Protein AF-A0A1G9JZQ2-F1 (afdb_monomer_lite)

Sequence (199 aa):
MAGFLALFLAGCGRESSKQSWTEDNSTDQLYSETQADTEIFLFQINGRVYTVDGVYPVDRFIDEEMEDGGFYRITADVTILNGGVAGYYNFPQIDQVKECVPVSWSDLNLPAVTEKQYGLVLTGDYGDGDVFLRESGMKAVWKDGDWIWQYSKETDRDDGTRICLREGVTEETAEKGISEGILSCEDYFVIPSPDKQVK

Radius of gyration: 22.25 Å; chains: 1; bounding box: 63×57×57 Å

Foldseek 3Di:
DDDDDDDPPPPPDQPFPWDWPDPDPDPWTKTKTKDAFDKWKWAAAPNWIATQVARHTADDPPDPPDDHLWIKIWTATWMWIDTGPPPPDTDTNGDGTDDIDTDDPVVDPADAFALPDAGKHAPPPQAPAGIWHHDDQWTFGRHDRHGQATFRDWDADPQRKIKGFHPPADPVNVVVVVVVVHQDDRGMHIHDHPVVPDD

Structure (mmCIF, N/CA/C/O backbone):
data_AF-A0A1G9JZQ2-F1
#
_entry.id   AF-A0A1G9JZQ2-F1
#
loop_
_atom_site.group_PDB
_atom_site.id
_atom_site.type_symbol
_atom_site.label_atom_id
_atom_site.label_alt_id
_atom_site.label_comp_id
_atom_site.label_asym_id
_atom_site.label_entity_id
_atom_site.label_seq_id
_atom_site.pdbx_PDB_ins_code
_atom_site.Cartn_x
_atom_site.Cartn_y
_atom_site.Cartn_z
_atom_site.occupancy
_atom_site.B_iso_or_equiv
_atom_site.auth_seq_id
_atom_site.auth_comp_id
_atom_site.auth_asym_id
_atom_site.auth_atom_id
_atom_site.pdbx_PDB_model_num
ATOM 1 N N . MET A 1 1 ? 43.779 -33.673 -33.087 1.00 37.53 1 MET A N 1
ATOM 2 C CA . MET A 1 1 ? 43.709 -32.204 -32.952 1.00 37.53 1 MET A CA 1
ATOM 3 C C . MET A 1 1 ? 42.368 -31.874 -32.332 1.00 37.53 1 MET A C 1
ATOM 5 O O . MET A 1 1 ? 41.355 -32.029 -32.997 1.00 37.53 1 MET A O 1
ATOM 9 N N . ALA A 1 2 ? 42.360 -31.556 -31.040 1.00 34.09 2 ALA A N 1
ATOM 10 C CA . ALA A 1 2 ? 41.162 -31.138 -30.326 1.00 34.09 2 ALA A CA 1
ATOM 11 C C . ALA A 1 2 ? 40.986 -29.628 -30.537 1.00 34.09 2 ALA A C 1
ATOM 13 O O . ALA A 1 2 ? 41.865 -28.855 -30.163 1.00 34.09 2 ALA A O 1
ATOM 14 N N . GLY A 1 3 ? 39.900 -29.229 -31.199 1.00 31.03 3 GLY A N 1
ATOM 15 C CA . GLY A 1 3 ? 39.523 -27.829 -31.369 1.00 31.03 3 GLY A CA 1
ATOM 16 C C . GLY A 1 3 ? 38.743 -27.360 -30.147 1.00 31.03 3 GLY A C 1
ATOM 17 O O . GLY A 1 3 ? 37.621 -27.807 -29.928 1.00 31.03 3 GLY A O 1
ATOM 18 N N . PHE A 1 4 ? 39.355 -26.493 -29.344 1.00 35.62 4 PHE A N 1
ATOM 19 C CA . PHE A 1 4 ? 38.696 -25.794 -28.245 1.00 35.62 4 PHE A CA 1
ATOM 20 C C . PHE A 1 4 ? 37.807 -24.683 -28.819 1.00 35.62 4 PHE A C 1
ATOM 22 O O . PHE A 1 4 ? 38.301 -23.757 -29.461 1.00 35.62 4 PHE A O 1
ATOM 29 N N . LEU A 1 5 ? 36.499 -24.787 -28.584 1.00 32.50 5 LEU A N 1
ATOM 30 C CA . LEU A 1 5 ? 35.528 -23.724 -28.819 1.00 32.50 5 LEU A CA 1
ATOM 31 C C . LEU A 1 5 ? 35.527 -22.826 -27.570 1.00 32.50 5 LEU A C 1
ATOM 33 O O . LEU A 1 5 ? 35.061 -23.242 -26.511 1.00 32.50 5 LEU A O 1
ATOM 37 N N . ALA A 1 6 ? 36.097 -21.625 -27.662 1.00 37.91 6 ALA A N 1
ATOM 38 C CA . ALA A 1 6 ? 36.018 -20.635 -26.592 1.00 37.91 6 ALA A CA 1
ATOM 39 C C . ALA A 1 6 ? 34.713 -19.837 -26.742 1.00 37.91 6 ALA A C 1
ATOM 41 O O . ALA A 1 6 ? 34.605 -18.958 -27.595 1.00 37.91 6 ALA A O 1
ATOM 42 N N . LEU A 1 7 ? 33.718 -20.170 -25.918 1.00 36.78 7 LEU A N 1
ATOM 43 C CA . LEU A 1 7 ? 32.559 -19.321 -25.650 1.00 36.78 7 LEU A CA 1
ATOM 44 C C . LEU A 1 7 ? 33.044 -18.078 -24.892 1.00 36.78 7 LEU A C 1
ATOM 46 O O . LEU A 1 7 ? 33.390 -18.159 -23.715 1.00 36.78 7 LEU A O 1
ATOM 50 N N . PHE A 1 8 ? 33.074 -16.931 -25.568 1.00 34.78 8 PHE A N 1
ATOM 51 C CA . PHE A 1 8 ? 33.133 -15.640 -24.894 1.00 34.78 8 PHE A CA 1
ATOM 52 C C . PHE A 1 8 ? 31.781 -15.403 -24.214 1.00 34.78 8 PHE A C 1
ATOM 54 O O . PHE A 1 8 ? 30.812 -14.995 -24.847 1.00 34.78 8 PHE A O 1
ATOM 61 N N . LEU A 1 9 ? 31.726 -15.682 -22.912 1.00 35.47 9 LEU A N 1
ATOM 62 C CA . LEU A 1 9 ? 30.743 -15.100 -22.006 1.00 35.47 9 LEU A CA 1
ATOM 63 C C . LEU A 1 9 ? 31.045 -13.599 -21.915 1.00 35.47 9 LEU A C 1
ATOM 65 O O . LEU A 1 9 ? 31.811 -13.158 -21.060 1.00 35.47 9 LEU A O 1
ATOM 69 N N . ALA A 1 10 ? 30.485 -12.816 -22.834 1.00 36.50 10 ALA A N 1
ATOM 70 C CA . ALA A 1 10 ? 30.364 -11.382 -22.643 1.00 36.50 10 ALA A CA 1
ATOM 71 C C . ALA A 1 10 ? 29.270 -11.162 -21.592 1.00 36.50 10 ALA A C 1
ATOM 73 O O . ALA A 1 10 ? 28.089 -11.061 -21.910 1.00 36.50 10 ALA A O 1
ATOM 74 N N . GLY A 1 11 ? 29.667 -11.147 -20.319 1.00 29.42 11 GLY A N 1
ATOM 75 C CA . GLY A 1 11 ? 28.892 -10.436 -19.316 1.00 29.42 11 GLY A CA 1
ATOM 76 C C . GLY A 1 11 ? 28.887 -8.971 -19.731 1.00 29.42 11 GLY A C 1
ATOM 77 O O . GLY A 1 11 ? 29.944 -8.339 -19.730 1.00 29.42 11 GLY A O 1
ATOM 78 N N . CYS A 1 12 ? 27.732 -8.457 -20.152 1.00 39.03 12 CYS A N 1
ATOM 79 C CA . CYS A 1 12 ? 27.540 -7.025 -20.327 1.00 39.03 12 CYS A CA 1
ATOM 80 C C . CYS A 1 12 ? 27.753 -6.382 -18.957 1.00 39.03 12 CYS A C 1
ATOM 82 O O . CYS A 1 12 ? 26.923 -6.483 -18.055 1.00 39.03 12 CYS A O 1
ATOM 84 N N . GLY A 1 13 ? 28.947 -5.821 -18.780 1.00 32.88 13 GLY A N 1
ATOM 85 C CA . GLY A 1 13 ? 29.285 -5.024 -17.622 1.00 32.88 13 GLY A CA 1
ATOM 86 C C . GLY A 1 13 ? 28.334 -3.840 -17.545 1.00 32.88 13 GLY A C 1
ATOM 87 O O . GLY A 1 13 ? 28.036 -3.212 -18.557 1.00 32.88 13 GLY A O 1
ATOM 88 N N . ARG A 1 14 ? 27.876 -3.548 -16.328 1.00 38.06 14 ARG A N 1
ATOM 89 C CA . ARG A 1 14 ? 27.281 -2.263 -15.963 1.00 38.06 14 ARG A CA 1
ATOM 90 C C . ARG A 1 14 ? 28.213 -1.143 -16.431 1.00 38.06 14 ARG A C 1
ATOM 92 O O . ARG A 1 14 ? 29.239 -0.896 -15.797 1.00 38.06 14 ARG A O 1
ATOM 99 N N . GLU A 1 15 ? 27.878 -0.474 -17.527 1.00 36.16 15 GLU A N 1
ATOM 100 C CA . GLU A 1 15 ? 28.480 0.814 -17.860 1.00 36.16 15 GLU A CA 1
ATOM 101 C C . GLU A 1 15 ? 27.794 1.882 -17.007 1.00 36.16 15 GLU A C 1
ATOM 103 O O . GLU A 1 15 ? 26.767 2.439 -17.373 1.00 36.16 15 GLU A O 1
ATOM 108 N N . SER A 1 16 ? 28.350 2.151 -15.824 1.00 37.62 16 SER A N 1
ATOM 109 C CA . SER A 1 16 ? 27.936 3.295 -15.011 1.00 37.62 16 SER A CA 1
ATOM 110 C C . SER A 1 16 ? 28.547 4.571 -15.603 1.00 37.62 16 SER A C 1
ATOM 112 O O . SER A 1 16 ? 29.702 4.905 -15.310 1.00 37.62 16 SER A O 1
ATOM 114 N N . SER A 1 17 ? 27.817 5.309 -16.437 1.00 44.12 17 SER A N 1
ATOM 115 C CA . SER A 1 17 ? 28.228 6.665 -16.813 1.00 44.12 17 SER A CA 1
ATOM 116 C C . SER A 1 17 ? 27.786 7.643 -15.725 1.00 44.12 17 SER A C 1
ATOM 118 O O . SER A 1 17 ? 26.653 8.113 -15.719 1.00 44.12 17 SER A O 1
ATOM 120 N N . LYS A 1 18 ? 28.676 7.955 -14.776 1.00 43.56 18 LYS A N 1
ATOM 121 C CA . LYS A 1 18 ? 28.435 9.021 -13.793 1.00 43.56 18 LYS A CA 1
ATOM 122 C C . LYS A 1 18 ? 28.617 10.378 -14.472 1.00 43.56 18 LYS A C 1
ATOM 124 O O . LYS A 1 18 ? 29.750 10.832 -14.630 1.00 43.56 18 LYS A O 1
ATOM 129 N N . GLN A 1 19 ? 27.529 11.028 -14.877 1.00 45.22 19 GLN A N 1
ATOM 130 C CA . GLN A 1 19 ? 27.566 12.435 -15.288 1.00 45.22 19 GLN A CA 1
ATOM 131 C C . GLN A 1 19 ? 27.313 13.339 -14.075 1.00 45.22 19 GLN A C 1
ATOM 133 O O . GLN A 1 19 ? 26.290 13.225 -13.399 1.00 45.22 19 GLN A O 1
ATOM 138 N N . SER A 1 20 ? 28.285 14.213 -13.795 1.00 43.72 20 SER A N 1
ATOM 139 C CA . SER A 1 20 ? 28.204 15.266 -12.777 1.00 43.72 20 SER A CA 1
ATOM 140 C C . SER A 1 20 ? 27.631 16.534 -13.403 1.00 43.72 20 SER A C 1
ATOM 142 O O . SER A 1 20 ? 28.114 16.973 -14.449 1.00 43.72 20 SER A O 1
ATOM 144 N N . TRP A 1 21 ? 26.634 17.130 -12.752 1.00 46.66 21 TRP A N 1
ATOM 145 C CA . TRP A 1 21 ? 26.041 18.403 -13.155 1.00 46.66 21 TRP A CA 1
ATOM 146 C C . TRP A 1 21 ? 26.332 19.482 -12.116 1.00 46.66 21 TRP A C 1
ATOM 148 O O . TRP A 1 21 ? 25.420 19.916 -11.432 1.00 46.66 21 TRP A O 1
ATOM 158 N N . THR A 1 22 ? 27.591 19.918 -12.007 1.00 45.28 22 THR A N 1
ATOM 159 C CA . THR A 1 22 ? 27.963 21.254 -11.492 1.00 45.28 22 THR A CA 1
ATOM 160 C C . THR A 1 22 ? 29.464 21.500 -11.684 1.00 45.28 22 THR A C 1
ATOM 162 O O . THR A 1 22 ? 30.286 20.858 -11.030 1.00 45.28 22 THR A O 1
ATOM 165 N N . GLU A 1 23 ? 29.828 22.464 -12.536 1.00 47.31 23 GLU A N 1
ATOM 166 C CA . GLU A 1 23 ? 31.095 23.200 -12.421 1.00 47.31 23 GLU A CA 1
ATOM 167 C C . GLU A 1 23 ? 30.951 24.223 -11.285 1.00 47.31 23 GLU A C 1
ATOM 169 O O . GLU A 1 23 ? 30.702 25.395 -11.534 1.00 47.31 23 GLU A O 1
ATOM 174 N N . ASP A 1 24 ? 31.046 23.791 -10.029 1.00 45.41 24 ASP A N 1
ATOM 175 C CA . ASP A 1 24 ? 31.495 24.675 -8.951 1.00 45.41 24 ASP A CA 1
ATOM 176 C C . ASP A 1 24 ? 31.831 23.865 -7.696 1.00 45.41 24 ASP A C 1
ATOM 178 O O . ASP A 1 24 ? 31.263 22.803 -7.448 1.00 45.41 24 ASP A O 1
ATOM 182 N N . ASN A 1 25 ? 32.772 24.363 -6.896 1.00 46.72 25 ASN A N 1
ATOM 183 C CA . ASN A 1 25 ? 33.230 23.749 -5.642 1.00 46.72 25 ASN A CA 1
ATOM 184 C C . ASN A 1 25 ? 32.172 23.846 -4.514 1.00 46.72 25 ASN A C 1
ATOM 186 O O . ASN A 1 25 ? 32.469 24.321 -3.417 1.00 46.72 25 ASN A O 1
ATOM 190 N N . SER A 1 26 ? 30.932 23.417 -4.757 1.00 48.75 26 SER A N 1
ATOM 191 C CA . SER A 1 26 ? 29.916 23.226 -3.721 1.00 48.75 26 SER A CA 1
ATOM 192 C C . SER A 1 26 ? 29.903 21.767 -3.252 1.00 48.75 26 SER A C 1
ATOM 194 O O . SER A 1 26 ? 30.067 20.823 -4.023 1.00 48.75 26 SER A O 1
ATOM 196 N N . THR A 1 27 ? 29.708 21.567 -1.950 1.00 53.94 27 THR A N 1
ATOM 197 C CA . THR A 1 27 ? 29.623 20.260 -1.273 1.00 53.94 27 THR A CA 1
ATOM 198 C C . THR A 1 27 ? 28.348 19.473 -1.605 1.00 53.94 27 THR A C 1
ATOM 200 O O . THR A 1 27 ? 28.088 18.449 -0.978 1.00 53.94 27 THR A O 1
ATOM 203 N N . ASP A 1 28 ? 27.548 19.957 -2.556 1.00 55.56 28 ASP A N 1
ATOM 204 C CA . ASP A 1 28 ? 26.205 19.474 -2.852 1.00 55.56 28 ASP A CA 1
ATOM 205 C C . ASP A 1 28 ? 26.096 19.085 -4.330 1.00 55.56 28 ASP A C 1
ATOM 207 O O . ASP A 1 28 ? 25.626 19.854 -5.165 1.00 55.56 28 ASP A O 1
ATOM 211 N N . GLN A 1 29 ? 26.637 17.913 -4.666 1.00 58.28 29 GLN A N 1
ATOM 212 C CA . GLN A 1 29 ? 26.665 17.409 -6.038 1.00 58.28 29 GLN A CA 1
ATOM 213 C C . GLN A 1 29 ? 25.522 16.419 -6.254 1.00 58.28 29 GLN A C 1
ATOM 215 O O . GLN A 1 29 ? 25.414 15.415 -5.547 1.00 58.28 29 GLN A O 1
ATOM 220 N N . LEU A 1 30 ? 24.694 16.710 -7.256 1.00 66.50 30 LEU A N 1
ATOM 221 C CA . LEU A 1 30 ? 23.748 15.761 -7.827 1.00 66.50 30 LEU A CA 1
ATOM 222 C C . LEU A 1 30 ? 24.471 14.936 -8.896 1.00 66.50 30 LEU A C 1
ATOM 224 O O . LEU A 1 30 ? 25.104 15.469 -9.811 1.00 66.50 30 LEU 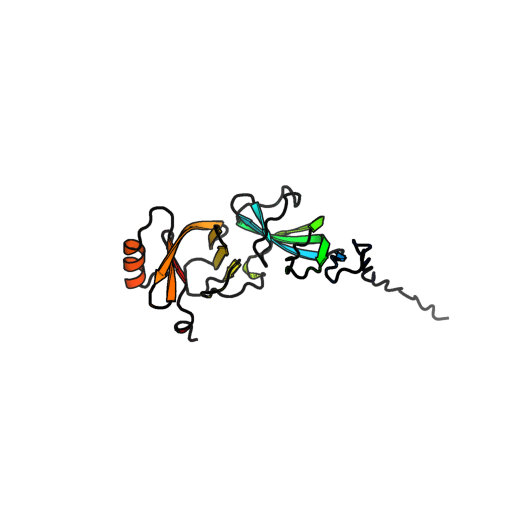A O 1
ATOM 228 N N . TYR A 1 31 ? 24.355 13.625 -8.781 1.00 70.31 31 TYR A N 1
ATOM 229 C CA . TYR A 1 31 ? 24.805 12.646 -9.754 1.00 70.31 31 TYR A CA 1
ATOM 230 C C . TYR A 1 31 ? 23.589 11.975 -10.372 1.00 70.31 31 TYR A C 1
ATOM 232 O O . TYR A 1 31 ? 22.561 11.806 -9.725 1.00 70.31 31 TYR A O 1
ATOM 240 N N . SER A 1 32 ? 23.724 11.563 -11.622 1.00 75.69 32 SER A N 1
ATOM 241 C CA . SER A 1 32 ? 22.768 10.672 -12.272 1.00 75.69 32 SER A CA 1
ATOM 242 C C . SER A 1 32 ? 23.477 9.371 -12.618 1.00 75.69 32 SER A C 1
ATOM 244 O O . SER A 1 32 ? 24.652 9.372 -13.001 1.00 75.69 32 SER A O 1
ATOM 246 N N . GLU A 1 33 ? 22.778 8.262 -12.428 1.00 80.12 33 GLU A N 1
ATOM 247 C CA . GLU A 1 33 ? 23.209 6.942 -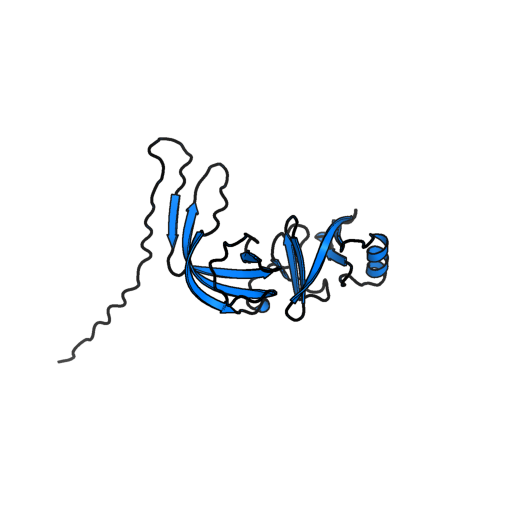12.858 1.00 80.12 33 GLU A CA 1
ATOM 248 C C . GLU A 1 33 ? 22.086 6.304 -13.666 1.00 80.12 33 GLU A C 1
ATOM 250 O O . GLU A 1 33 ? 20.992 6.076 -13.151 1.00 80.12 33 GLU A O 1
ATOM 255 N N . THR A 1 34 ?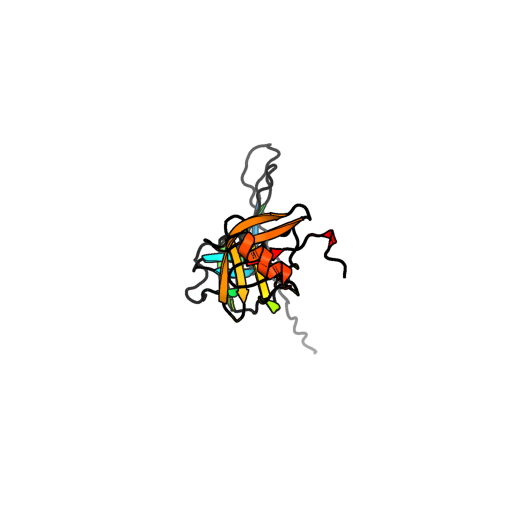 22.369 6.006 -14.930 1.00 84.94 34 THR A N 1
ATOM 256 C CA . THR A 1 34 ? 21.478 5.199 -15.758 1.00 84.94 34 THR A CA 1
ATOM 257 C C . THR A 1 34 ? 21.765 3.726 -15.499 1.00 84.94 34 THR A C 1
ATOM 259 O O . THR A 1 34 ? 22.918 3.289 -15.527 1.00 84.94 34 THR A O 1
ATOM 262 N N . GLN A 1 35 ? 20.714 2.962 -15.236 1.00 86.25 35 GLN A N 1
ATOM 263 C CA . GLN A 1 35 ? 20.764 1.528 -15.008 1.00 86.25 35 GLN A CA 1
ATOM 264 C C . GLN A 1 35 ? 19.875 0.839 -16.033 1.00 86.25 35 GLN A C 1
ATOM 266 O O . GLN A 1 35 ? 18.691 1.150 -16.151 1.00 86.25 35 GLN A O 1
ATOM 271 N N . ALA A 1 36 ? 20.460 -0.097 -16.774 1.00 89.38 36 ALA A N 1
ATOM 272 C CA . ALA A 1 36 ? 19.722 -0.901 -17.732 1.00 89.38 36 ALA A CA 1
ATOM 273 C C . ALA A 1 36 ? 19.075 -2.119 -17.058 1.00 89.38 36 ALA A C 1
ATOM 275 O O . ALA A 1 36 ? 19.650 -2.676 -16.120 1.00 89.38 36 ALA A O 1
ATOM 276 N N . ASP A 1 37 ? 17.919 -2.537 -17.576 1.00 90.69 37 ASP A N 1
ATOM 277 C CA . ASP A 1 37 ? 17.206 -3.763 -17.176 1.00 90.69 37 ASP A CA 1
ATOM 278 C C . ASP A 1 37 ? 16.891 -3.844 -15.666 1.00 90.69 37 ASP A C 1
ATOM 280 O O . ASP A 1 37 ? 16.994 -4.899 -15.037 1.00 90.69 37 ASP A O 1
ATOM 284 N N . THR A 1 38 ? 16.511 -2.718 -15.063 1.00 89.88 38 THR A N 1
ATOM 285 C CA . THR A 1 38 ? 16.118 -2.643 -13.651 1.00 89.88 38 THR A CA 1
ATOM 286 C C . THR A 1 38 ? 14.723 -3.227 -13.456 1.00 89.88 38 THR A C 1
ATOM 288 O O . THR A 1 38 ? 13.786 -2.849 -14.161 1.00 89.88 38 THR A O 1
ATOM 291 N N . GLU A 1 39 ? 14.571 -4.126 -12.480 1.00 91.75 39 GLU A N 1
ATOM 292 C CA . GLU A 1 39 ? 13.258 -4.622 -12.061 1.00 91.75 39 GLU A CA 1
ATOM 293 C C . GLU A 1 39 ? 12.602 -3.654 -11.068 1.00 91.75 39 GLU A C 1
ATOM 295 O O . GLU A 1 39 ? 13.217 -3.267 -10.073 1.00 91.75 39 GLU A O 1
ATOM 300 N N . ILE A 1 40 ? 11.349 -3.272 -11.329 1.00 89.75 40 ILE A N 1
ATOM 301 C CA . ILE A 1 40 ? 10.553 -2.407 -10.445 1.00 89.75 40 ILE A CA 1
ATOM 302 C C . ILE A 1 40 ? 9.178 -3.036 -10.241 1.00 89.75 40 ILE A C 1
ATOM 304 O O . ILE A 1 40 ? 8.531 -3.461 -11.200 1.00 89.75 40 ILE A O 1
ATOM 308 N N . PHE A 1 41 ? 8.723 -3.064 -8.990 1.00 92.25 41 PHE A N 1
ATOM 309 C CA . PHE A 1 41 ? 7.389 -3.532 -8.630 1.00 92.25 41 PHE A CA 1
ATOM 310 C C . PHE A 1 41 ? 6.421 -2.364 -8.504 1.00 92.25 41 PHE A C 1
ATOM 312 O O . PHE A 1 41 ? 6.707 -1.360 -7.844 1.00 92.25 41 PHE A O 1
ATOM 319 N N . LEU A 1 42 ? 5.267 -2.513 -9.140 1.00 91.44 42 LEU A N 1
ATOM 320 C CA . LEU A 1 42 ? 4.252 -1.486 -9.293 1.00 91.44 42 LEU A CA 1
ATOM 321 C C . LEU A 1 42 ? 2.882 -2.027 -8.886 1.00 91.44 42 LEU A C 1
ATOM 323 O O . LEU A 1 42 ? 2.622 -3.225 -8.982 1.00 91.44 42 LEU A O 1
ATOM 327 N N . PHE A 1 43 ? 1.991 -1.134 -8.477 1.00 91.62 43 PHE A N 1
ATOM 328 C CA . PHE A 1 43 ? 0.576 -1.435 -8.300 1.00 91.62 43 PHE A CA 1
ATOM 329 C C . PHE A 1 43 ? -0.283 -0.313 -8.871 1.00 91.62 43 PHE A C 1
ATOM 331 O O . PHE A 1 43 ? 0.137 0.849 -8.892 1.00 91.62 43 PHE A O 1
ATOM 338 N N . GLN A 1 44 ? -1.485 -0.656 -9.327 1.00 89.62 44 GLN A N 1
ATOM 339 C CA . GLN A 1 44 ? -2.449 0.311 -9.839 1.00 89.62 44 GLN A CA 1
ATOM 340 C C . GLN A 1 44 ? -3.639 0.449 -8.887 1.00 89.62 44 GLN A C 1
ATOM 342 O O . GLN A 1 44 ? -4.210 -0.543 -8.434 1.00 89.62 44 GLN A O 1
ATOM 347 N N . ILE A 1 45 ? -4.004 1.692 -8.576 1.00 88.31 45 ILE A N 1
ATOM 348 C CA . ILE A 1 45 ? -5.208 2.030 -7.811 1.00 88.31 45 ILE A CA 1
ATOM 349 C C . ILE A 1 45 ? -5.841 3.305 -8.373 1.00 88.31 45 ILE A C 1
ATOM 351 O O . ILE A 1 45 ? -5.151 4.301 -8.616 1.00 88.31 45 ILE A O 1
ATOM 355 N N . ASN A 1 46 ? -7.161 3.297 -8.572 1.00 86.06 46 ASN A N 1
ATOM 356 C CA . ASN A 1 46 ? -7.917 4.402 -9.161 1.00 86.06 46 ASN A CA 1
ATOM 357 C C . ASN A 1 46 ? -7.322 4.881 -10.506 1.00 86.06 46 ASN A C 1
ATOM 359 O O . ASN A 1 46 ? -7.271 6.083 -10.796 1.00 86.06 46 ASN A O 1
ATOM 363 N N . GLY A 1 47 ? -6.812 3.944 -11.312 1.00 84.88 47 GLY A N 1
ATOM 364 C CA . GLY A 1 47 ? -6.203 4.208 -12.617 1.00 84.88 47 GLY A CA 1
ATOM 365 C C . GLY A 1 47 ? -4.858 4.943 -12.566 1.00 84.88 47 GLY A C 1
ATOM 366 O O . GLY A 1 47 ? -4.439 5.513 -13.579 1.00 84.88 47 GLY A O 1
ATOM 367 N N . ARG A 1 48 ? -4.194 4.980 -11.407 1.00 87.31 48 ARG A N 1
ATOM 368 C CA . ARG A 1 48 ? -2.852 5.547 -11.222 1.00 87.31 48 ARG A CA 1
ATOM 369 C C . ARG A 1 48 ? -1.883 4.465 -10.776 1.00 87.31 48 ARG A C 1
ATOM 371 O O . ARG A 1 48 ? -2.242 3.621 -9.961 1.00 87.31 48 ARG A O 1
ATOM 378 N N . VAL A 1 49 ? -0.663 4.533 -11.294 1.00 88.38 49 VAL A N 1
ATOM 379 C CA . VAL A 1 49 ? 0.394 3.556 -11.031 1.00 88.38 49 VAL A CA 1
ATOM 380 C C . VAL A 1 49 ? 1.341 4.108 -9.976 1.00 88.38 49 VAL A C 1
ATOM 382 O O . VAL A 1 49 ? 1.737 5.275 -10.038 1.00 88.38 49 VAL A O 1
ATOM 385 N N . TYR A 1 50 ? 1.704 3.261 -9.021 1.00 89.00 50 TYR A N 1
ATOM 386 C CA . TYR A 1 50 ? 2.595 3.593 -7.921 1.00 89.00 50 TYR A CA 1
ATOM 387 C C . TYR A 1 50 ? 3.663 2.521 -7.745 1.00 89.00 50 TYR A C 1
ATOM 389 O O . TYR A 1 50 ? 3.413 1.343 -7.999 1.00 89.00 50 TYR A O 1
ATOM 397 N N . THR A 1 51 ? 4.845 2.911 -7.271 1.00 89.75 51 THR A N 1
ATOM 398 C CA . THR A 1 51 ? 5.858 1.945 -6.834 1.00 89.75 51 THR A CA 1
ATOM 399 C C . THR A 1 51 ? 5.425 1.237 -5.556 1.00 89.75 51 THR A C 1
ATOM 401 O O . THR A 1 51 ? 4.876 1.857 -4.647 1.00 89.75 51 THR A O 1
ATOM 404 N N . VAL A 1 52 ? 5.701 -0.062 -5.454 1.00 90.06 52 VAL A N 1
ATOM 405 C CA . VAL A 1 52 ? 5.409 -0.847 -4.244 1.00 90.06 52 VAL A CA 1
ATOM 406 C C . VAL A 1 52 ? 6.261 -0.382 -3.056 1.00 90.06 52 VAL A C 1
ATOM 408 O O . VAL A 1 52 ? 5.734 -0.213 -1.960 1.00 90.06 52 VAL A O 1
ATOM 411 N N . ASP A 1 53 ? 7.550 -0.110 -3.278 1.00 83.50 53 ASP A N 1
ATOM 412 C CA . ASP A 1 53 ? 8.511 0.161 -2.196 1.00 83.50 53 ASP A CA 1
ATOM 413 C C . ASP A 1 53 ? 8.283 1.493 -1.469 1.00 83.50 53 ASP A C 1
ATOM 415 O O . ASP A 1 53 ? 8.646 1.636 -0.302 1.00 83.50 53 ASP A O 1
ATOM 419 N N . GLY A 1 54 ? 7.709 2.487 -2.150 1.00 79.69 54 GLY A N 1
ATOM 420 C CA . GLY A 1 54 ? 7.583 3.839 -1.599 1.00 79.69 54 GLY A CA 1
ATOM 421 C C . GLY A 1 54 ? 6.329 4.597 -2.005 1.00 79.69 54 GLY A C 1
ATOM 422 O O . GLY A 1 54 ? 6.207 5.769 -1.666 1.00 79.69 54 GLY A O 1
ATOM 423 N N . VAL A 1 55 ? 5.397 3.949 -2.713 1.00 86.94 55 VAL A N 1
ATOM 424 C CA . VAL A 1 55 ? 4.110 4.536 -3.120 1.00 86.94 55 VAL A CA 1
ATOM 425 C C . VAL A 1 55 ? 4.300 5.827 -3.921 1.00 86.94 55 VAL A C 1
ATOM 427 O O . VAL A 1 55 ? 3.545 6.795 -3.833 1.00 86.94 55 VAL A O 1
ATOM 430 N N . TYR A 1 56 ? 5.340 5.852 -4.749 1.00 84.69 56 TYR A N 1
ATOM 431 C CA . TYR A 1 56 ? 5.631 7.011 -5.575 1.00 84.69 56 TYR A CA 1
ATOM 432 C C . TYR A 1 56 ? 4.865 6.913 -6.884 1.00 84.69 56 TYR A C 1
ATOM 434 O O . TYR A 1 56 ? 4.883 5.846 -7.500 1.00 84.69 56 TYR A O 1
ATOM 442 N N . PRO A 1 57 ? 4.177 7.989 -7.307 1.00 85.50 57 PRO A N 1
ATOM 443 C CA . PRO A 1 57 ? 3.453 7.978 -8.563 1.00 85.50 57 PRO A CA 1
ATOM 444 C C . PRO A 1 57 ? 4.433 7.768 -9.712 1.00 85.50 57 PRO A C 1
ATOM 446 O O . PRO A 1 57 ? 5.510 8.365 -9.745 1.00 85.50 57 PRO A O 1
ATOM 449 N N . VAL A 1 58 ? 4.031 6.933 -10.658 1.00 82.75 58 VAL A N 1
ATOM 450 C CA . VAL A 1 58 ? 4.799 6.648 -11.861 1.00 82.75 58 VAL A CA 1
ATOM 451 C C . VAL A 1 58 ? 4.057 7.214 -13.061 1.00 82.75 58 VAL A C 1
ATOM 453 O O . VAL A 1 58 ? 2.871 6.937 -13.262 1.00 82.75 58 VAL A O 1
ATOM 456 N N . ASP A 1 59 ? 4.752 8.032 -13.851 1.00 72.00 59 ASP A N 1
ATOM 457 C CA . ASP A 1 59 ? 4.165 8.624 -15.045 1.00 72.00 59 ASP A CA 1
ATOM 458 C C . ASP A 1 59 ? 3.884 7.546 -16.103 1.00 72.00 59 ASP A C 1
ATOM 460 O O . ASP A 1 59 ? 4.686 6.657 -16.387 1.00 72.00 59 ASP A O 1
ATOM 464 N N . ARG A 1 60 ? 2.675 7.642 -16.653 1.00 58.91 60 ARG A N 1
ATOM 465 C CA . ARG A 1 60 ? 1.819 6.588 -17.226 1.00 58.91 60 ARG A CA 1
ATOM 466 C C . ARG A 1 60 ? 2.296 5.904 -18.521 1.00 58.91 60 ARG A C 1
ATOM 468 O O . ARG A 1 60 ? 1.472 5.330 -19.220 1.00 58.91 60 ARG A O 1
ATOM 475 N N . PHE A 1 61 ? 3.578 5.961 -18.877 1.00 59.41 61 PHE A N 1
ATOM 476 C CA . PHE A 1 61 ? 4.093 5.339 -20.110 1.00 59.41 61 PHE A CA 1
ATOM 477 C C . PHE A 1 61 ? 4.270 3.812 -20.012 1.00 59.41 61 PHE A C 1
ATOM 479 O O . PHE A 1 61 ? 4.814 3.191 -20.922 1.00 59.41 61 PHE A O 1
ATOM 486 N N . ILE A 1 62 ? 3.801 3.203 -18.922 1.00 60.72 62 ILE A N 1
ATOM 487 C CA . ILE A 1 62 ? 3.881 1.768 -18.650 1.00 60.72 62 ILE A CA 1
ATOM 488 C C . ILE A 1 62 ? 2.575 1.116 -19.094 1.00 60.72 62 ILE A C 1
ATOM 490 O O . ILE A 1 62 ? 1.740 0.763 -18.276 1.00 60.72 62 ILE A O 1
ATOM 494 N N . ASP A 1 63 ? 2.442 1.019 -20.411 1.00 55.28 63 ASP A N 1
ATOM 495 C CA . ASP A 1 63 ? 1.488 0.198 -21.157 1.00 55.28 63 ASP A CA 1
ATOM 496 C C . ASP A 1 63 ? -0.027 0.399 -20.933 1.00 55.28 63 ASP A C 1
ATOM 498 O O . ASP A 1 63 ? -0.528 0.740 -19.866 1.00 55.28 63 ASP A O 1
ATOM 502 N N . GLU A 1 64 ? -0.795 0.131 -21.988 1.00 60.19 64 GLU A N 1
ATOM 503 C CA . GLU A 1 64 ? -2.267 0.104 -21.958 1.00 60.19 64 GLU A CA 1
ATOM 504 C C . GLU A 1 64 ? -2.813 -1.184 -21.293 1.00 60.19 64 GLU A C 1
ATOM 506 O O . GLU A 1 64 ? -4.025 -1.378 -21.215 1.00 60.19 64 GLU A O 1
ATOM 511 N N . GLU A 1 65 ? -1.923 -2.058 -20.806 1.00 65.88 65 GLU A N 1
ATOM 512 C CA . GLU A 1 65 ? -2.216 -3.415 -20.325 1.00 65.88 65 GLU A CA 1
ATOM 513 C C . GLU A 1 65 ? -2.375 -3.533 -18.794 1.00 65.88 65 GLU A C 1
ATOM 515 O O . GLU A 1 65 ? -2.704 -4.608 -18.295 1.00 65.88 65 GLU A O 1
ATOM 520 N N . MET A 1 66 ? -2.165 -2.454 -18.026 1.00 84.38 66 MET A N 1
ATOM 521 C CA . MET A 1 66 ? -2.353 -2.475 -16.569 1.00 84.38 66 MET A CA 1
ATOM 522 C C . MET A 1 66 ? -3.824 -2.285 -16.166 1.00 84.38 66 MET A C 1
ATOM 524 O O . MET A 1 66 ? -4.420 -1.216 -16.326 1.00 84.38 66 MET A O 1
ATOM 528 N N . GLU A 1 67 ? -4.395 -3.313 -15.551 1.00 87.44 67 GLU A N 1
ATOM 529 C CA . GLU A 1 67 ? -5.703 -3.279 -14.898 1.00 87.44 67 GLU A CA 1
ATOM 530 C C . GLU A 1 67 ? -5.630 -2.632 -13.505 1.00 87.44 67 GLU A C 1
ATOM 532 O O . GLU A 1 67 ? -4.649 -2.790 -12.767 1.00 87.44 67 GLU A O 1
ATOM 537 N N . ASP A 1 68 ? -6.683 -1.887 -13.147 1.00 86.81 68 ASP A N 1
ATOM 538 C CA . ASP A 1 68 ? -6.844 -1.317 -11.806 1.00 86.81 68 ASP A CA 1
ATOM 539 C C . ASP A 1 68 ? -6.950 -2.437 -10.765 1.00 86.81 68 ASP A C 1
ATOM 541 O O . ASP A 1 68 ? -7.565 -3.465 -11.031 1.00 86.81 68 ASP A O 1
ATOM 545 N N . GLY A 1 69 ? -6.306 -2.271 -9.607 1.00 85.25 69 GLY A N 1
ATOM 546 C CA . GLY A 1 69 ? -6.215 -3.335 -8.600 1.00 85.25 69 GLY A CA 1
ATOM 547 C C . GLY A 1 69 ? -5.082 -4.339 -8.820 1.00 85.25 69 GLY A C 1
ATOM 548 O O . GLY A 1 69 ? -4.796 -5.130 -7.919 1.00 85.25 69 GLY A O 1
ATOM 549 N N . GLY A 1 70 ? -4.400 -4.287 -9.969 1.00 90.75 70 GLY A N 1
ATOM 550 C CA . GLY A 1 70 ? -3.307 -5.196 -10.302 1.00 90.75 70 GLY A CA 1
ATOM 551 C C . GLY A 1 70 ? -1.952 -4.811 -9.698 1.00 90.75 70 GLY A C 1
ATOM 552 O O . GLY A 1 70 ? -1.652 -3.633 -9.472 1.00 90.75 70 GLY A O 1
ATOM 553 N N . PHE A 1 71 ? -1.112 -5.830 -9.510 1.00 93.19 71 PHE A N 1
ATOM 554 C CA . PHE A 1 71 ? 0.307 -5.717 -9.172 1.00 93.19 71 PHE A CA 1
ATOM 555 C C . PHE A 1 71 ? 1.151 -6.201 -10.345 1.00 93.19 71 PHE A C 1
ATOM 557 O O . PHE A 1 71 ? 0.802 -7.174 -11.014 1.00 93.19 71 PHE A O 1
ATOM 564 N N . TYR A 1 72 ? 2.277 -5.538 -10.586 1.00 92.56 72 TYR A N 1
ATOM 565 C CA . TYR A 1 72 ? 3.102 -5.781 -11.762 1.00 92.56 72 TYR A CA 1
ATOM 566 C C . TYR A 1 72 ? 4.581 -5.710 -11.423 1.00 92.56 72 TYR A C 1
ATOM 568 O O . TYR A 1 72 ? 5.010 -4.935 -10.568 1.00 92.56 72 TYR A O 1
ATOM 576 N N . ARG A 1 73 ? 5.372 -6.485 -12.156 1.00 93.50 73 ARG A N 1
ATOM 577 C CA . ARG A 1 73 ? 6.818 -6.330 -12.244 1.00 93.50 73 ARG A CA 1
ATOM 578 C C . ARG A 1 73 ? 7.149 -5.829 -13.638 1.00 93.50 73 ARG A C 1
ATOM 580 O O . ARG A 1 73 ? 6.792 -6.478 -14.622 1.00 93.50 73 ARG A O 1
ATOM 587 N N . ILE A 1 74 ? 7.872 -4.722 -13.713 1.00 91.25 74 ILE A N 1
ATOM 588 C CA . ILE A 1 74 ? 8.448 -4.247 -14.967 1.00 91.25 74 ILE A CA 1
ATOM 589 C C . ILE A 1 74 ? 9.946 -4.504 -15.006 1.00 91.25 74 ILE A C 1
ATOM 591 O O . ILE A 1 74 ? 10.608 -4.494 -13.969 1.00 91.25 74 ILE A O 1
ATOM 595 N N . THR A 1 75 ? 10.476 -4.649 -16.213 1.00 91.50 75 THR A N 1
ATOM 596 C CA . THR A 1 75 ? 11.903 -4.506 -16.504 1.00 91.50 75 THR A CA 1
ATOM 597 C C . THR A 1 75 ? 12.073 -3.262 -17.358 1.00 91.50 75 THR A C 1
ATOM 599 O O . THR A 1 75 ? 11.467 -3.158 -18.428 1.00 91.50 75 THR A O 1
ATOM 602 N N . ALA A 1 76 ? 12.868 -2.305 -16.887 1.00 89.25 76 ALA A N 1
ATOM 603 C CA . ALA A 1 76 ? 13.037 -1.026 -17.558 1.00 89.25 76 ALA A CA 1
ATOM 604 C C . ALA A 1 76 ? 14.455 -0.473 -17.440 1.00 89.25 76 ALA A C 1
ATOM 606 O O . ALA A 1 76 ? 15.171 -0.721 -16.470 1.00 89.25 76 ALA A O 1
ATOM 607 N N . ASP A 1 77 ? 14.831 0.333 -18.423 1.00 88.81 77 ASP A N 1
ATOM 608 C CA . ASP A 1 77 ? 15.967 1.232 -18.282 1.00 88.81 77 ASP A CA 1
ATOM 609 C C . ASP A 1 77 ? 15.522 2.442 -17.469 1.00 88.81 77 ASP A C 1
ATOM 611 O O . ASP A 1 77 ? 14.451 3.008 -17.720 1.00 88.81 77 ASP A O 1
ATOM 615 N N . VAL A 1 78 ? 16.320 2.801 -16.467 1.00 86.19 78 VAL A N 1
ATOM 616 C CA . VAL A 1 78 ? 15.980 3.868 -15.532 1.00 86.19 78 VAL A CA 1
ATOM 617 C C . VAL A 1 78 ? 17.147 4.795 -15.274 1.00 86.19 78 VAL A C 1
ATOM 619 O O . VAL A 1 78 ? 18.305 4.376 -15.257 1.00 86.19 78 VAL A O 1
ATOM 622 N N . THR A 1 79 ? 16.831 6.043 -14.966 1.00 84.25 79 THR A N 1
ATOM 623 C CA . THR A 1 79 ? 17.795 7.025 -14.488 1.00 84.25 79 THR A CA 1
ATOM 624 C C . THR A 1 79 ? 17.521 7.333 -13.024 1.00 84.25 79 THR A C 1
ATOM 626 O O . THR A 1 79 ? 16.462 7.831 -12.649 1.00 84.25 79 THR A O 1
ATOM 629 N N . ILE A 1 80 ? 18.496 7.025 -12.175 1.00 76.50 80 ILE A N 1
ATOM 630 C CA . ILE A 1 80 ? 18.450 7.284 -10.741 1.00 76.50 80 ILE A CA 1
ATOM 631 C C . ILE A 1 80 ? 19.304 8.520 -10.473 1.00 76.50 80 ILE A C 1
ATOM 633 O O . ILE A 1 80 ? 20.517 8.529 -10.701 1.00 76.50 80 ILE A O 1
ATOM 637 N N . LEU A 1 81 ? 18.666 9.585 -9.996 1.00 72.94 81 LEU A N 1
ATOM 638 C CA . LEU A 1 81 ? 19.379 10.729 -9.426 1.00 72.94 81 LEU A CA 1
ATOM 639 C C . LEU A 1 81 ? 20.007 10.294 -8.094 1.00 72.94 81 LEU A C 1
ATOM 641 O O . LEU A 1 81 ? 19.571 9.314 -7.525 1.00 72.94 81 LEU A O 1
ATOM 645 N N . ASN A 1 82 ? 21.080 10.912 -7.617 1.00 66.06 82 ASN A N 1
ATOM 646 C CA . ASN A 1 82 ? 21.731 10.590 -6.344 1.00 66.06 82 ASN A CA 1
ATOM 647 C C . ASN A 1 82 ? 22.481 11.823 -5.830 1.00 66.06 82 ASN A C 1
ATOM 649 O O . ASN A 1 82 ? 23.128 12.507 -6.611 1.00 66.06 82 ASN A O 1
ATOM 653 N N . GLY A 1 83 ? 22.485 12.075 -4.520 1.00 58.53 83 GLY A N 1
ATOM 654 C CA . GLY A 1 83 ? 23.204 13.212 -3.920 1.00 58.53 83 GLY A CA 1
ATOM 655 C C . GLY A 1 83 ? 22.283 14.361 -3.504 1.00 58.53 83 GLY A C 1
ATOM 656 O O . GLY A 1 83 ? 21.086 14.326 -3.773 1.00 58.53 83 GLY A O 1
ATOM 657 N N . GLY A 1 84 ? 22.816 15.344 -2.770 1.00 57.41 84 GLY A N 1
ATOM 658 C CA . GLY A 1 84 ? 21.999 16.346 -2.077 1.00 57.41 84 GLY A CA 1
ATOM 659 C C . GLY A 1 84 ? 22.148 16.344 -0.551 1.00 57.41 84 GLY A C 1
ATOM 660 O O . GLY A 1 84 ? 21.749 15.370 0.084 1.00 57.41 84 GLY A O 1
ATOM 661 N N . VAL A 1 85 ? 22.582 17.440 0.081 1.00 50.28 85 VAL A N 1
ATOM 662 C CA . VAL A 1 85 ? 22.506 17.653 1.549 1.00 50.28 85 VAL A CA 1
ATOM 663 C C . VAL A 1 85 ? 21.045 17.637 2.030 1.00 50.28 85 VAL A C 1
ATOM 665 O O . VAL A 1 85 ? 20.766 17.333 3.187 1.00 50.28 85 VAL A O 1
ATOM 668 N N . ALA A 1 86 ? 20.102 17.904 1.122 1.00 50.59 86 ALA A N 1
ATOM 669 C CA . ALA A 1 86 ? 18.665 17.878 1.373 1.00 50.59 86 ALA A CA 1
ATOM 670 C C . ALA A 1 86 ? 18.020 16.478 1.320 1.00 50.59 86 ALA A C 1
ATOM 672 O O . ALA A 1 86 ? 16.805 16.386 1.468 1.00 50.59 86 ALA A O 1
ATOM 673 N N . GLY A 1 87 ? 18.788 15.397 1.123 1.00 45.59 87 GLY A N 1
ATOM 674 C CA . GLY A 1 87 ? 18.223 14.045 1.098 1.00 45.59 87 GLY A CA 1
ATOM 675 C C . GLY A 1 87 ? 17.212 13.859 -0.033 1.00 45.59 87 GLY A C 1
ATOM 676 O O . GLY A 1 87 ? 16.101 13.391 0.216 1.00 45.59 87 GLY A O 1
ATOM 677 N N . TYR A 1 88 ? 17.578 14.262 -1.257 1.00 51.56 88 TYR A N 1
ATOM 678 C CA . TYR A 1 88 ? 16.764 13.981 -2.439 1.00 51.56 88 TYR A CA 1
ATOM 679 C C . TYR A 1 88 ? 16.478 12.473 -2.491 1.00 51.56 88 TYR A C 1
ATOM 681 O O . TYR A 1 88 ? 17.392 11.651 -2.565 1.00 51.56 88 TYR A O 1
ATOM 689 N N . TYR A 1 89 ? 15.195 12.129 -2.359 1.00 51.09 89 TYR A N 1
ATOM 690 C CA . TYR A 1 89 ? 14.697 10.768 -2.503 1.00 51.09 89 TYR A CA 1
ATOM 691 C C . TYR A 1 89 ? 14.619 10.460 -3.993 1.00 51.09 89 TYR A C 1
ATOM 693 O O . TYR A 1 89 ? 13.913 11.129 -4.746 1.00 51.09 89 TYR A O 1
ATOM 701 N N . ASN A 1 90 ? 15.402 9.475 -4.413 1.00 57.91 90 ASN A N 1
ATOM 702 C CA . ASN A 1 90 ? 15.625 9.190 -5.818 1.00 57.91 90 ASN A CA 1
ATOM 703 C C . ASN A 1 90 ? 14.569 8.219 -6.317 1.00 57.91 90 ASN A C 1
ATOM 705 O O . ASN A 1 90 ? 14.661 7.015 -6.084 1.00 57.91 90 ASN A O 1
ATOM 709 N N . PHE A 1 91 ? 13.563 8.744 -7.006 1.00 66.62 91 PHE A N 1
ATOM 710 C CA . PHE A 1 91 ? 12.685 7.904 -7.808 1.00 66.62 91 PHE A CA 1
ATOM 711 C C . PHE A 1 91 ? 13.438 7.536 -9.086 1.00 66.62 91 PHE A C 1
ATOM 713 O O . PHE A 1 91 ? 13.994 8.438 -9.721 1.00 66.62 91 PHE A O 1
ATOM 720 N N . PRO A 1 92 ? 13.503 6.249 -9.468 1.00 71.62 92 PRO A N 1
ATOM 721 C CA . PRO A 1 92 ? 14.002 5.894 -10.784 1.00 71.62 92 PRO A CA 1
ATOM 722 C C . PRO A 1 92 ? 13.081 6.542 -11.819 1.00 71.62 92 PRO A C 1
ATOM 724 O O . PRO A 1 92 ? 11.892 6.230 -11.886 1.00 71.62 92 PRO A O 1
ATOM 727 N N . GLN A 1 93 ? 13.615 7.467 -12.610 1.00 81.12 93 GLN A N 1
ATOM 728 C CA . GLN A 1 93 ? 12.928 7.928 -13.803 1.00 81.12 93 GLN A CA 1
ATOM 729 C C . GLN A 1 93 ? 12.919 6.762 -14.788 1.00 81.12 93 GLN A C 1
ATOM 731 O O . GLN A 1 93 ? 13.980 6.276 -15.169 1.00 81.12 93 GLN A O 1
ATOM 736 N N . ILE A 1 94 ? 11.733 6.286 -15.156 1.00 83.81 94 ILE A N 1
ATOM 737 C CA . ILE A 1 94 ? 11.582 5.170 -16.090 1.00 83.81 94 ILE A CA 1
ATOM 738 C C . ILE A 1 94 ? 11.733 5.721 -17.503 1.00 83.81 94 ILE A C 1
ATOM 740 O O . ILE A 1 94 ? 10.893 6.490 -17.966 1.00 83.81 94 ILE A O 1
ATOM 744 N N . ASP A 1 95 ? 12.821 5.339 -18.166 1.00 83.12 95 ASP A N 1
ATOM 745 C CA . ASP A 1 95 ? 13.179 5.846 -19.489 1.00 83.12 95 ASP A CA 1
ATOM 746 C C . ASP A 1 95 ? 12.580 4.968 -20.594 1.00 83.12 95 ASP A C 1
ATOM 748 O O . ASP A 1 95 ? 12.000 5.473 -21.557 1.00 83.12 95 ASP A O 1
ATOM 752 N N . GLN A 1 96 ? 12.688 3.642 -20.447 1.00 85.25 96 GLN A N 1
ATOM 753 C CA . GLN A 1 96 ? 12.149 2.679 -21.406 1.00 85.25 96 GLN A CA 1
ATOM 754 C C . GLN A 1 96 ? 11.713 1.388 -20.714 1.00 85.25 96 GLN A C 1
ATOM 756 O O . GLN A 1 96 ? 12.541 0.660 -20.171 1.00 85.25 96 GLN A O 1
ATOM 761 N N . VAL A 1 97 ? 10.425 1.057 -20.812 1.00 88.00 97 VAL A N 1
ATOM 762 C CA . VAL A 1 97 ? 9.893 -0.247 -20.391 1.00 88.00 97 VAL A CA 1
ATOM 763 C C . VAL A 1 97 ? 10.186 -1.289 -21.469 1.00 88.00 97 VAL A C 1
ATOM 765 O O . VAL A 1 97 ? 9.963 -1.052 -22.657 1.00 88.00 97 VAL A O 1
ATOM 768 N N . LYS A 1 98 ? 10.707 -2.442 -21.051 1.00 89.62 98 LYS A N 1
ATOM 769 C CA . LYS A 1 98 ? 11.047 -3.583 -21.915 1.00 89.62 98 LYS A CA 1
ATOM 770 C C . LYS A 1 98 ? 10.105 -4.763 -21.707 1.00 89.62 98 LYS A C 1
ATOM 772 O O . LYS A 1 98 ? 9.800 -5.472 -22.660 1.00 89.62 98 LYS A O 1
ATOM 777 N N . GLU A 1 99 ? 9.666 -4.964 -20.471 1.00 90.94 99 GLU A N 1
ATOM 778 C CA . GLU A 1 99 ? 8.758 -6.036 -20.071 1.00 90.94 99 GLU A CA 1
ATOM 779 C C . GLU A 1 99 ? 7.830 -5.518 -18.967 1.00 90.94 99 GLU A C 1
ATOM 781 O O . GLU A 1 99 ? 8.269 -4.756 -18.104 1.00 90.94 99 GLU A O 1
ATOM 786 N N . CYS A 1 100 ? 6.567 -5.942 -18.987 1.00 90.88 100 CYS A N 1
ATOM 787 C CA . CYS A 1 100 ? 5.590 -5.722 -17.929 1.00 90.88 100 CYS A CA 1
ATOM 788 C C . CYS A 1 100 ? 4.834 -7.033 -17.711 1.00 90.88 100 CYS A C 1
ATOM 790 O O . CYS A 1 100 ? 4.278 -7.590 -18.656 1.00 90.88 100 CYS A O 1
ATOM 792 N N . VAL A 1 101 ? 4.853 -7.559 -16.487 1.00 92.44 101 VAL A N 1
ATOM 793 C CA . VAL A 1 101 ? 4.230 -8.848 -16.161 1.00 92.44 101 VAL A CA 1
ATOM 794 C C . VAL A 1 101 ? 3.363 -8.695 -14.916 1.00 92.44 101 VAL A C 1
ATOM 796 O O . VAL A 1 101 ? 3.858 -8.159 -13.919 1.00 92.44 101 VAL A O 1
ATOM 799 N N . PRO A 1 102 ? 2.105 -9.175 -14.922 1.00 92.94 102 PRO A N 1
ATOM 800 C CA . PRO A 1 102 ? 1.302 -9.233 -13.709 1.00 92.94 102 PRO A CA 1
ATOM 801 C C . PRO A 1 102 ? 1.942 -10.190 -12.699 1.00 92.94 102 PRO A C 1
ATOM 803 O O . PRO A 1 102 ? 2.411 -11.274 -13.053 1.00 92.94 102 PRO A O 1
ATOM 806 N N . VAL A 1 103 ? 1.945 -9.796 -11.432 1.00 93.38 103 VAL A N 1
ATOM 807 C CA . VAL A 1 103 ? 2.439 -10.609 -10.315 1.00 93.38 103 VAL A CA 1
ATOM 808 C C . VAL A 1 103 ? 1.380 -10.692 -9.226 1.00 93.38 103 VAL A C 1
ATOM 810 O O . VAL A 1 103 ? 0.500 -9.837 -9.135 1.00 93.38 103 VAL A O 1
ATOM 813 N N . SER A 1 104 ? 1.448 -11.724 -8.387 1.00 91.31 104 SER A N 1
ATOM 814 C CA . SER A 1 104 ? 0.607 -11.771 -7.194 1.00 91.31 104 SER A CA 1
ATOM 815 C C . SER A 1 104 ? 1.169 -10.833 -6.129 1.00 91.31 104 SER A C 1
ATOM 817 O O . SER A 1 104 ? 2.387 -10.734 -5.964 1.00 91.31 104 SER A O 1
ATOM 819 N N . TRP A 1 105 ? 0.300 -10.213 -5.327 1.00 88.56 105 TRP A N 1
ATOM 820 C CA . TRP A 1 105 ? 0.734 -9.484 -4.131 1.00 88.56 105 TRP A CA 1
ATOM 821 C C . TRP A 1 105 ? 1.540 -10.381 -3.181 1.00 88.56 105 TRP A C 1
ATOM 823 O O . TRP A 1 105 ? 2.427 -9.903 -2.481 1.00 88.56 105 TRP A O 1
ATOM 833 N N . SER A 1 106 ? 1.259 -11.689 -3.178 1.00 87.56 106 SER A N 1
ATOM 834 C CA . SER A 1 106 ? 1.934 -12.670 -2.324 1.00 87.56 106 SER A CA 1
ATOM 835 C C . SER A 1 106 ? 3.386 -12.926 -2.725 1.00 87.56 106 SER A C 1
ATOM 837 O O . SER A 1 106 ? 4.148 -13.470 -1.929 1.00 87.56 106 SER A O 1
ATOM 839 N N . ASP A 1 107 ? 3.765 -12.558 -3.952 1.00 89.19 107 ASP A N 1
ATOM 840 C CA . ASP A 1 107 ? 5.137 -12.676 -4.451 1.00 89.19 107 ASP A CA 1
ATOM 841 C C . ASP A 1 107 ? 5.983 -11.446 -4.070 1.00 89.19 107 ASP A C 1
ATOM 843 O O . ASP A 1 107 ? 7.204 -11.445 -4.242 1.00 89.19 107 ASP A O 1
ATOM 847 N N . LEU A 1 108 ? 5.345 -10.395 -3.540 1.00 89.12 108 LEU A N 1
ATOM 848 C CA . LEU A 1 108 ? 5.994 -9.167 -3.099 1.00 89.12 108 LEU A CA 1
ATOM 849 C C . LEU A 1 108 ? 6.552 -9.326 -1.681 1.00 89.12 108 LEU A C 1
ATOM 851 O O . LEU A 1 108 ? 5.911 -9.863 -0.778 1.00 89.12 108 LEU A O 1
ATOM 855 N N . ASN A 1 109 ? 7.742 -8.776 -1.452 1.00 87.44 109 ASN A N 1
ATOM 856 C CA . ASN A 1 109 ? 8.353 -8.735 -0.126 1.00 87.44 109 ASN A CA 1
ATOM 857 C C . ASN A 1 109 ? 7.809 -7.551 0.694 1.00 87.44 109 ASN A C 1
ATOM 859 O O . ASN A 1 109 ? 8.507 -6.562 0.919 1.00 87.44 109 ASN A O 1
ATOM 863 N N . LEU A 1 110 ? 6.542 -7.640 1.101 1.00 87.19 110 LEU A N 1
ATOM 864 C CA . LEU A 1 110 ? 5.850 -6.581 1.835 1.00 87.19 110 LEU A CA 1
ATOM 865 C C . LEU A 1 110 ? 6.087 -6.681 3.349 1.00 87.19 110 LEU A C 1
ATOM 867 O O . LEU A 1 110 ? 6.008 -7.774 3.919 1.00 87.19 110 LEU A O 1
ATOM 871 N N . PRO A 1 111 ? 6.338 -5.557 4.042 1.00 84.75 111 PRO A N 1
ATOM 872 C CA . PRO A 1 111 ? 6.421 -5.555 5.494 1.00 84.75 111 PRO A CA 1
ATOM 873 C C . PRO A 1 111 ? 5.042 -5.788 6.126 1.00 84.75 111 PRO A C 1
ATOM 875 O O . PRO A 1 111 ? 4.012 -5.433 5.558 1.00 84.75 111 PRO A O 1
ATOM 878 N N . ALA A 1 112 ? 5.011 -6.353 7.333 1.00 82.12 112 ALA A N 1
ATOM 879 C CA . ALA A 1 112 ? 3.780 -6.449 8.117 1.00 82.12 112 ALA A CA 1
ATOM 880 C C . ALA A 1 112 ? 3.321 -5.066 8.612 1.00 82.12 112 ALA A C 1
ATOM 882 O O . ALA A 1 112 ? 4.139 -4.172 8.854 1.00 82.12 112 ALA A O 1
ATOM 883 N N . VAL A 1 113 ? 2.011 -4.898 8.801 1.00 77.31 113 VAL A N 1
ATOM 884 C CA . VAL A 1 113 ? 1.435 -3.653 9.320 1.00 77.31 113 VAL A CA 1
ATOM 885 C C . VAL A 1 113 ? 1.960 -3.317 10.725 1.00 77.31 113 VAL A C 1
ATOM 887 O O . VAL A 1 113 ? 1.899 -4.117 11.659 1.00 77.31 113 VAL A O 1
ATOM 890 N N . THR A 1 114 ? 2.465 -2.091 10.892 1.00 72.81 114 THR A N 1
ATOM 891 C CA . THR A 1 114 ? 2.846 -1.520 12.195 1.00 72.81 114 THR A CA 1
ATOM 892 C C . THR A 1 114 ? 2.398 -0.062 12.301 1.00 72.81 114 THR A C 1
ATOM 894 O O . THR A 1 114 ? 2.112 0.586 11.294 1.00 72.81 114 THR A O 1
ATOM 897 N N . GLU A 1 115 ? 2.381 0.494 13.515 1.00 66.12 115 GLU A N 1
ATOM 898 C CA . GLU A 1 115 ? 1.950 1.878 13.779 1.00 66.12 115 GLU A CA 1
ATOM 899 C C . GLU A 1 115 ? 2.730 2.934 12.972 1.00 66.12 115 GLU A C 1
ATOM 901 O O . GLU A 1 115 ? 2.186 3.983 12.626 1.00 66.12 115 GLU A O 1
ATOM 906 N N . LYS A 1 116 ? 3.997 2.673 12.623 1.00 67.06 116 LYS A N 1
ATOM 907 C CA . LYS A 1 116 ? 4.875 3.635 11.928 1.00 67.06 116 LYS A CA 1
ATOM 908 C C . LYS A 1 116 ? 5.152 3.286 10.471 1.00 67.06 116 LYS A C 1
ATOM 910 O O . LYS A 1 116 ? 5.817 4.066 9.794 1.00 67.06 116 LYS A O 1
ATOM 915 N N . GLN A 1 117 ? 4.655 2.147 9.994 1.00 72.62 117 GLN A N 1
ATOM 916 C CA . GLN A 1 117 ? 4.883 1.745 8.617 1.00 72.62 117 GLN A CA 1
ATOM 917 C C . GLN A 1 117 ? 3.950 2.531 7.694 1.00 72.62 117 GLN A C 1
ATOM 919 O O . GLN A 1 117 ? 2.727 2.488 7.847 1.00 72.62 117 GLN A O 1
ATOM 924 N N . TYR A 1 118 ? 4.564 3.260 6.769 1.00 78.19 118 TYR A N 1
ATOM 925 C CA . TYR A 1 118 ? 3.916 3.820 5.590 1.00 78.19 118 TYR A CA 1
ATOM 926 C C . TYR A 1 118 ? 4.185 2.900 4.399 1.00 78.19 118 TYR A C 1
ATOM 928 O O . TYR A 1 118 ? 5.120 2.091 4.422 1.00 78.19 118 TYR A O 1
ATOM 936 N N . GLY A 1 119 ? 3.357 3.028 3.375 1.00 86.25 119 GLY A N 1
ATOM 937 C CA . GLY A 1 119 ? 3.443 2.247 2.157 1.00 86.25 119 GLY A CA 1
ATOM 938 C C . GLY A 1 119 ? 2.477 1.068 2.117 1.00 86.25 119 GLY A C 1
ATOM 939 O O . GLY A 1 119 ? 1.445 1.053 2.794 1.00 86.25 119 GLY A O 1
ATOM 940 N N . LEU A 1 120 ? 2.811 0.092 1.279 1.00 89.69 120 LEU A N 1
ATOM 941 C CA . LEU A 1 120 ? 2.051 -1.136 1.099 1.00 89.69 120 LEU A CA 1
ATOM 942 C C . LEU A 1 120 ? 2.497 -2.187 2.127 1.00 89.69 120 LEU A C 1
ATOM 944 O O . LEU A 1 120 ? 3.685 -2.497 2.215 1.00 89.69 120 LEU A O 1
ATOM 948 N N . VAL A 1 121 ? 1.567 -2.722 2.919 1.00 87.94 121 VAL A N 1
ATOM 949 C CA . VAL A 1 121 ? 1.868 -3.634 4.033 1.00 87.94 121 VAL A CA 1
ATOM 950 C C . VAL A 1 121 ? 0.939 -4.841 4.060 1.00 87.94 121 VAL A C 1
ATOM 952 O O . VAL A 1 121 ? -0.229 -4.742 3.694 1.00 87.94 121 VAL A O 1
ATOM 955 N N . LEU A 1 122 ? 1.428 -5.976 4.555 1.00 86.69 122 LEU A N 1
ATOM 956 C CA . LEU A 1 122 ? 0.594 -7.148 4.821 1.00 86.69 122 LEU A CA 1
ATOM 957 C C . LEU A 1 122 ? -0.313 -6.886 6.020 1.00 86.69 122 LEU A C 1
ATOM 959 O O . LEU A 1 122 ? 0.145 -6.427 7.073 1.00 86.69 122 LEU A O 1
ATOM 963 N N . THR A 1 123 ? -1.593 -7.212 5.867 1.00 80.25 123 THR A N 1
ATOM 964 C CA . THR A 1 123 ? -2.595 -7.017 6.919 1.00 80.25 123 THR A CA 1
ATOM 965 C C . THR A 1 123 ? -2.477 -8.075 8.017 1.00 80.25 123 THR A C 1
ATOM 967 O O . THR A 1 123 ? -2.683 -7.758 9.184 1.00 80.25 123 THR A O 1
ATOM 970 N N . GLY A 1 124 ? -2.076 -9.305 7.672 1.00 73.69 124 GLY A N 1
ATOM 971 C CA . GLY A 1 124 ? -1.937 -10.413 8.626 1.00 73.69 124 GLY A CA 1
ATOM 972 C C . GLY A 1 124 ? -3.261 -10.758 9.317 1.00 73.69 124 GLY A C 1
ATOM 973 O O . GLY A 1 124 ? -4.322 -10.643 8.717 1.00 73.69 124 GLY A O 1
ATOM 974 N N . ASP A 1 125 ? -3.211 -11.122 10.601 1.00 67.00 125 ASP A N 1
ATOM 975 C CA . ASP A 1 125 ? -4.401 -11.494 11.392 1.00 67.00 125 ASP A CA 1
ATOM 976 C C . ASP A 1 125 ? -5.304 -10.298 11.768 1.00 67.00 125 ASP A C 1
ATOM 978 O O . ASP A 1 125 ? -6.312 -10.459 12.459 1.00 67.00 125 ASP A O 1
ATOM 982 N N . TYR A 1 126 ? -4.943 -9.076 11.361 1.00 65.50 126 TYR A N 1
ATOM 983 C CA . TYR A 1 126 ? -5.644 -7.849 11.753 1.00 65.50 126 TYR A CA 1
ATOM 984 C C . TYR A 1 126 ? -6.875 -7.542 10.907 1.00 65.50 126 TYR A C 1
ATOM 986 O O . TYR A 1 126 ? -7.601 -6.591 11.209 1.00 65.50 126 TYR A O 1
ATOM 994 N N . GLY A 1 127 ? -7.152 -8.323 9.865 1.00 65.44 127 GLY A N 1
ATOM 995 C CA . GLY A 1 127 ? -8.344 -8.074 9.089 1.00 65.44 127 GLY A CA 1
ATOM 996 C C . GLY A 1 127 ? -8.655 -9.075 8.007 1.00 65.44 127 GLY A C 1
ATOM 997 O O . GLY A 1 127 ? -7.938 -10.030 7.752 1.00 65.44 127 GLY A O 1
ATOM 998 N N . ASP A 1 128 ? -9.785 -8.796 7.378 1.00 68.81 128 ASP A N 1
ATOM 999 C CA . ASP A 1 128 ? -10.376 -9.612 6.334 1.00 68.81 128 ASP A CA 1
ATOM 1000 C C . ASP A 1 128 ? -9.665 -9.440 4.978 1.00 68.81 128 ASP A C 1
ATOM 1002 O O . ASP A 1 128 ? -9.988 -10.174 4.048 1.00 68.81 128 ASP A O 1
ATOM 1006 N N . GLY A 1 129 ? -8.775 -8.448 4.847 1.00 69.62 129 GLY A N 1
ATOM 1007 C CA . GLY A 1 129 ? -8.005 -8.161 3.634 1.00 69.62 129 GLY A CA 1
ATOM 1008 C C . GLY A 1 129 ? -6.565 -8.663 3.707 1.00 69.62 129 GLY A C 1
ATOM 1009 O O . GLY A 1 129 ? -6.049 -8.927 4.789 1.00 69.62 129 GLY A O 1
ATOM 1010 N N . ASP A 1 130 ? -5.927 -8.777 2.544 1.00 83.19 130 ASP A N 1
ATOM 1011 C CA . ASP A 1 130 ? -4.580 -9.344 2.418 1.00 83.19 130 ASP A CA 1
ATOM 1012 C C . ASP A 1 130 ? -3.485 -8.271 2.518 1.00 83.19 130 ASP A C 1
ATOM 1014 O O . ASP A 1 130 ? -2.421 -8.479 3.118 1.00 83.19 130 ASP A O 1
ATOM 1018 N N . VAL A 1 131 ? -3.757 -7.094 1.940 1.00 88.56 131 VAL A N 1
ATOM 1019 C CA . VAL A 1 131 ? -2.814 -5.976 1.858 1.00 88.56 131 VAL A CA 1
ATOM 1020 C C . VAL A 1 131 ? -3.494 -4.669 2.259 1.00 88.56 131 VAL A C 1
ATOM 1022 O O . VAL A 1 131 ? -4.617 -4.371 1.861 1.00 88.56 131 VAL A O 1
ATOM 1025 N N . PHE A 1 132 ? -2.790 -3.852 3.035 1.00 89.56 132 PHE A N 1
ATOM 1026 C CA . PHE A 1 132 ? -3.203 -2.511 3.423 1.00 89.56 132 PHE A CA 1
ATOM 1027 C C . PHE A 1 132 ? -2.222 -1.481 2.860 1.00 89.56 132 PHE A C 1
ATOM 1029 O O . PHE A 1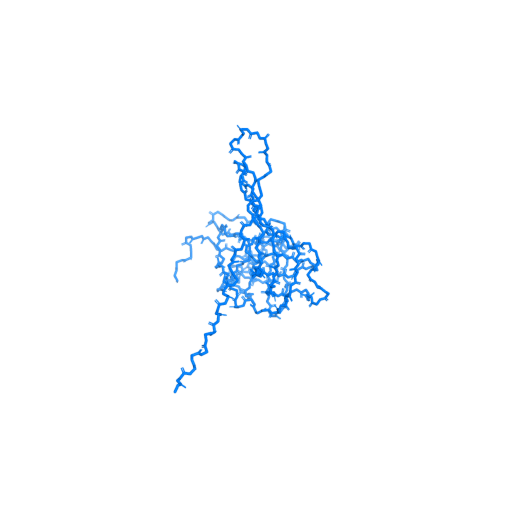 132 ? -1.011 -1.584 3.024 1.00 89.56 132 PHE A O 1
ATOM 1036 N N . LEU A 1 133 ? -2.748 -0.471 2.185 1.00 90.31 133 LEU A N 1
ATOM 1037 C CA . LEU A 1 133 ? -2.019 0.697 1.729 1.00 90.31 133 LEU A CA 1
ATOM 1038 C C . LEU A 1 133 ? -2.211 1.811 2.747 1.00 90.31 133 LEU A C 1
ATOM 1040 O O . LEU A 1 133 ? -3.340 2.243 2.983 1.00 90.31 133 LEU A O 1
ATOM 1044 N N . ARG A 1 134 ? -1.110 2.306 3.311 1.00 86.81 134 ARG A N 1
ATOM 1045 C CA . ARG A 1 134 ? -1.112 3.445 4.225 1.00 86.81 134 ARG A CA 1
ATOM 1046 C C . ARG A 1 134 ? -0.150 4.517 3.753 1.00 86.81 134 ARG A C 1
ATOM 1048 O O . ARG A 1 134 ? 1.031 4.498 4.081 1.00 86.81 134 ARG A O 1
ATOM 1055 N N . GLU A 1 135 ? -0.686 5.494 3.043 1.00 85.88 135 GLU A N 1
ATOM 1056 C CA . GLU A 1 135 ? 0.048 6.673 2.609 1.00 85.88 135 GLU A CA 1
ATOM 1057 C C . GLU A 1 135 ? -0.727 7.951 2.969 1.00 85.88 135 GLU A C 1
ATOM 1059 O O . GLU A 1 135 ? -1.952 7.956 3.186 1.00 85.88 135 GLU A O 1
ATOM 1064 N N . SER A 1 136 ? -0.010 9.068 3.081 1.00 78.62 136 SER A N 1
ATOM 1065 C CA . SER A 1 136 ? -0.639 10.365 3.308 1.00 78.62 136 SER A CA 1
ATOM 1066 C C . SER A 1 136 ? -1.643 10.659 2.188 1.00 78.62 136 SER A C 1
ATOM 1068 O O . SER A 1 136 ? -1.307 10.686 1.009 1.00 78.62 136 SER A O 1
ATOM 1070 N N . GLY A 1 137 ? -2.915 10.837 2.554 1.00 77.69 137 GLY A N 1
ATOM 1071 C CA . GLY A 1 137 ? -4.005 11.048 1.594 1.00 77.69 137 GLY A CA 1
ATOM 1072 C C . GLY A 1 137 ? -4.449 9.820 0.782 1.00 77.69 137 GLY A C 1
ATOM 1073 O O . GLY A 1 137 ? -5.409 9.947 0.030 1.00 77.69 137 GLY A O 1
ATOM 1074 N N . MET A 1 138 ? -3.832 8.645 0.949 1.00 83.62 138 MET A N 1
ATOM 1075 C CA . MET A 1 138 ? -4.205 7.428 0.219 1.00 83.62 138 MET A CA 1
ATOM 1076 C C . MET A 1 138 ? -4.151 6.210 1.141 1.00 83.62 138 MET A C 1
ATOM 1078 O O . MET A 1 138 ? -3.081 5.714 1.480 1.00 83.62 138 MET A O 1
ATOM 1082 N N . LYS A 1 139 ? -5.326 5.754 1.585 1.00 88.38 139 LYS A N 1
ATOM 1083 C CA . LYS A 1 139 ? -5.462 4.604 2.485 1.00 88.38 139 LYS A CA 1
ATOM 1084 C C . LYS A 1 139 ? -6.476 3.645 1.919 1.00 88.38 139 LYS A C 1
ATOM 1086 O O . LYS A 1 139 ? -7.618 4.054 1.707 1.00 88.38 139 LYS A O 1
ATOM 1091 N N . ALA A 1 140 ? -6.075 2.403 1.702 1.00 89.88 140 ALA A N 1
ATOM 1092 C CA . ALA A 1 140 ? -6.966 1.412 1.132 1.00 89.88 140 ALA A CA 1
ATOM 1093 C C . ALA A 1 140 ? -6.629 -0.009 1.575 1.00 89.88 140 ALA A C 1
ATOM 1095 O O . ALA A 1 140 ? -5.488 -0.286 1.922 1.00 89.88 140 ALA A O 1
ATOM 1096 N N . VAL A 1 141 ? -7.607 -0.909 1.552 1.00 89.50 141 VAL A N 1
ATOM 1097 C CA . VAL A 1 141 ? -7.383 -2.351 1.730 1.00 89.50 141 VAL A CA 1
ATOM 1098 C C . VAL A 1 141 ? -7.656 -3.061 0.414 1.00 89.50 141 VAL A C 1
ATOM 1100 O O . VAL A 1 141 ? -8.666 -2.793 -0.239 1.00 89.50 141 VAL A O 1
ATOM 1103 N N . TRP A 1 142 ? -6.747 -3.959 0.052 1.00 89.88 142 TRP A N 1
ATOM 1104 C CA . TRP A 1 142 ? -6.886 -4.891 -1.053 1.00 89.88 142 TRP A CA 1
ATOM 1105 C C . TRP A 1 142 ? -7.358 -6.245 -0.522 1.00 89.88 142 TRP A C 1
ATOM 1107 O O . TRP A 1 142 ? -6.837 -6.742 0.483 1.00 89.88 142 TRP A O 1
ATOM 1117 N N . LYS A 1 143 ? -8.338 -6.841 -1.198 1.00 84.12 143 LYS A N 1
ATOM 1118 C CA . LYS A 1 143 ? -8.896 -8.156 -0.868 1.00 84.12 143 LYS A CA 1
ATOM 1119 C C . LYS A 1 143 ? -9.531 -8.764 -2.114 1.00 84.12 143 LYS A C 1
ATOM 1121 O O . LYS A 1 143 ? -10.173 -8.056 -2.885 1.00 84.12 143 LYS A O 1
ATOM 1126 N N . ASP A 1 144 ? -9.392 -10.078 -2.274 1.00 82.94 144 ASP A N 1
ATOM 1127 C CA . ASP A 1 144 ? -10.095 -10.863 -3.300 1.00 82.94 144 ASP A CA 1
ATOM 1128 C C . ASP A 1 144 ? -9.933 -10.326 -4.742 1.00 82.94 144 ASP A C 1
ATOM 1130 O O . ASP A 1 144 ? -10.821 -10.494 -5.578 1.00 82.94 144 ASP A O 1
ATOM 1134 N N . GLY A 1 145 ? -8.792 -9.701 -5.060 1.00 81.69 145 GLY A N 1
ATOM 1135 C CA . GLY A 1 145 ? -8.501 -9.205 -6.409 1.00 81.69 145 GLY A CA 1
ATOM 1136 C C . GLY A 1 145 ? -8.645 -7.696 -6.609 1.00 81.69 145 GLY A C 1
ATOM 1137 O O . GLY A 1 145 ? -8.262 -7.223 -7.674 1.00 81.69 145 GLY A O 1
ATOM 1138 N N . ASP A 1 146 ? -9.170 -6.944 -5.634 1.00 84.62 146 ASP A N 1
ATOM 1139 C CA . ASP A 1 146 ? -9.493 -5.522 -5.825 1.00 84.62 146 ASP A CA 1
ATOM 1140 C C . ASP A 1 146 ? -9.254 -4.657 -4.569 1.00 84.62 146 ASP A C 1
ATOM 1142 O O . ASP A 1 146 ? -9.220 -5.136 -3.431 1.00 84.62 146 ASP A O 1
ATOM 1146 N N . TRP A 1 147 ? -9.111 -3.346 -4.775 1.00 87.00 147 TRP A N 1
ATOM 1147 C CA . TRP A 1 147 ? -9.067 -2.324 -3.730 1.00 87.00 147 TRP A CA 1
ATOM 1148 C C . TRP A 1 147 ? -10.474 -2.011 -3.231 1.00 87.00 147 TRP A C 1
ATOM 1150 O O . TRP A 1 147 ? -11.137 -1.077 -3.682 1.00 87.00 147 TRP A O 1
ATOM 1160 N N . ILE A 1 148 ? -10.933 -2.790 -2.261 1.00 79.69 148 ILE A N 1
ATOM 1161 C CA . ILE A 1 148 ? -12.336 -2.771 -1.855 1.00 79.69 148 ILE A CA 1
ATOM 1162 C C . ILE A 1 148 ? -12.708 -1.626 -0.906 1.00 79.69 148 ILE A C 1
ATOM 1164 O O . ILE A 1 148 ? -13.855 -1.177 -0.922 1.00 79.69 148 ILE A O 1
ATOM 1168 N N . TRP A 1 149 ? -11.775 -1.114 -0.094 1.00 81.81 149 TRP A N 1
ATOM 1169 C CA . TRP A 1 149 ? -12.089 -0.122 0.949 1.00 81.81 149 TRP A CA 1
ATOM 1170 C C . TRP A 1 149 ? -11.121 1.048 0.923 1.00 81.81 149 TRP A C 1
ATOM 1172 O O . TRP A 1 149 ? -9.916 0.828 0.899 1.00 81.81 149 TRP A O 1
ATOM 1182 N N . GLN A 1 150 ? -11.637 2.279 0.980 1.00 85.19 150 GLN A N 1
ATOM 1183 C CA . GLN A 1 150 ? -10.840 3.509 1.027 1.00 85.19 150 GLN A CA 1
ATOM 1184 C C . GLN A 1 150 ? -11.190 4.323 2.275 1.00 85.19 150 GLN A C 1
ATOM 1186 O O . GLN A 1 150 ? -12.360 4.617 2.533 1.00 85.19 150 GLN A O 1
ATOM 1191 N N . TYR A 1 151 ? -10.171 4.712 3.040 1.00 87.81 151 TYR A N 1
ATOM 1192 C CA . TYR A 1 151 ? -10.340 5.388 4.326 1.00 87.81 151 TYR A CA 1
ATOM 1193 C C . TYR A 1 151 ? -9.912 6.849 4.235 1.00 87.81 151 TYR A C 1
ATOM 1195 O O . TYR A 1 151 ? -8.787 7.172 3.849 1.00 87.81 151 TYR A O 1
ATOM 1203 N N . SER A 1 152 ? -10.805 7.750 4.633 1.00 87.44 152 SER A N 1
ATOM 1204 C CA . SER A 1 152 ? -10.590 9.195 4.537 1.00 87.44 152 SER A CA 1
ATOM 1205 C C . SER A 1 152 ? -10.080 9.813 5.838 1.00 87.44 152 SER A C 1
ATOM 1207 O O . SER A 1 152 ? -9.523 10.910 5.814 1.00 87.44 152 SER A O 1
ATOM 1209 N N . LYS A 1 153 ? -10.275 9.142 6.981 1.00 88.06 153 LYS A N 1
ATOM 1210 C CA . LYS A 1 153 ? -9.933 9.664 8.312 1.00 88.06 153 LYS A CA 1
ATOM 1211 C C . LYS A 1 153 ? -9.110 8.654 9.110 1.00 88.06 153 LYS A C 1
ATOM 1213 O O . LYS A 1 153 ? -9.332 7.453 9.008 1.00 88.06 153 LYS A O 1
ATOM 1218 N N . GLU A 1 154 ? -8.191 9.161 9.929 1.00 88.81 154 GLU A N 1
ATOM 1219 C CA . GLU A 1 154 ? -7.524 8.408 10.995 1.00 88.81 154 GLU A CA 1
ATOM 1220 C C . GLU A 1 154 ? -7.859 9.032 12.352 1.00 88.81 154 GLU A C 1
ATOM 1222 O O . GLU A 1 154 ? -7.871 10.259 12.480 1.00 88.81 154 GLU A O 1
ATOM 1227 N N . THR A 1 155 ? -8.101 8.188 13.351 1.00 88.75 155 THR A N 1
ATOM 1228 C CA . THR A 1 155 ? -8.203 8.580 14.759 1.00 88.75 155 THR A CA 1
ATOM 1229 C C . THR A 1 155 ? -7.233 7.736 15.582 1.00 88.75 155 THR A C 1
ATOM 1231 O O . THR A 1 155 ? -7.216 6.511 15.462 1.00 88.75 155 THR A O 1
ATOM 1234 N N . ASP A 1 156 ? -6.442 8.393 16.426 1.00 88.12 156 ASP A N 1
ATOM 1235 C CA . ASP A 1 156 ? -5.564 7.746 17.400 1.00 88.12 156 ASP A CA 1
ATOM 1236 C C . ASP A 1 156 ? -6.281 7.5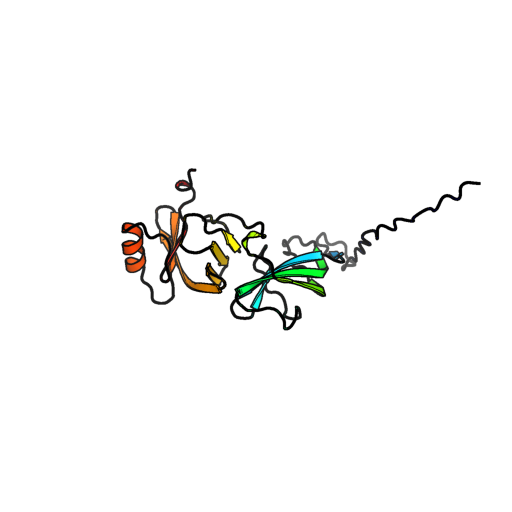60 18.741 1.00 88.12 156 ASP A C 1
ATOM 1238 O O . ASP A 1 156 ? -6.971 8.464 19.217 1.00 88.12 156 ASP A O 1
ATOM 1242 N N . ARG A 1 157 ? -6.087 6.399 19.366 1.00 86.38 157 ARG A N 1
ATOM 1243 C CA . ARG A 1 157 ? -6.491 6.128 20.747 1.00 86.38 157 ARG A CA 1
ATOM 1244 C C . ARG A 1 157 ? -5.334 6.349 21.714 1.00 86.38 157 ARG A C 1
ATOM 1246 O O . ARG A 1 157 ? -4.165 6.211 21.361 1.00 86.38 157 ARG A O 1
ATOM 1253 N N . ASP A 1 158 ? -5.687 6.555 22.980 1.00 84.75 158 ASP A N 1
ATOM 1254 C CA . ASP A 1 158 ? -4.731 6.702 24.085 1.00 84.75 158 ASP A CA 1
ATOM 1255 C C . ASP A 1 158 ? -3.816 5.479 24.274 1.00 84.75 158 ASP A C 1
ATOM 1257 O O . ASP A 1 158 ? -2.718 5.605 24.810 1.00 84.75 158 ASP A O 1
ATOM 1261 N N . ASP A 1 159 ? -4.251 4.290 23.843 1.00 81.44 159 ASP A N 1
ATOM 1262 C CA . ASP A 1 159 ? -3.468 3.054 23.948 1.00 81.44 159 ASP A CA 1
ATOM 1263 C C . ASP A 1 159 ? -2.509 2.823 22.765 1.00 81.44 159 ASP A C 1
ATOM 1265 O O . ASP A 1 159 ? -1.862 1.775 22.700 1.00 81.44 159 ASP A O 1
ATOM 1269 N N . GLY A 1 160 ? -2.408 3.785 21.840 1.00 79.06 160 GLY A N 1
ATOM 1270 C CA . GLY A 1 160 ? -1.580 3.709 20.634 1.00 79.06 160 GLY A CA 1
ATOM 1271 C C . GLY A 1 160 ? -2.226 2.942 19.478 1.00 79.06 160 GLY A C 1
ATOM 1272 O O . GLY A 1 160 ? -1.602 2.764 18.436 1.00 79.06 160 GLY A O 1
ATOM 1273 N N . THR A 1 161 ? -3.465 2.468 19.639 1.00 84.81 161 THR A N 1
ATOM 1274 C CA . THR A 1 161 ? -4.243 1.905 18.531 1.00 84.81 161 THR A CA 1
ATOM 1275 C C . THR A 1 161 ? -4.698 3.027 17.609 1.00 84.81 161 THR A C 1
ATOM 1277 O O . THR A 1 161 ? -5.188 4.058 18.070 1.00 84.81 161 THR A O 1
ATOM 1280 N N . ARG A 1 162 ? -4.616 2.803 16.302 1.00 88.19 162 ARG A N 1
ATOM 1281 C CA . ARG A 1 162 ? -5.126 3.727 15.293 1.00 88.19 162 ARG A CA 1
ATOM 1282 C C . ARG A 1 162 ? -6.296 3.113 14.543 1.00 88.19 162 ARG A C 1
ATOM 1284 O O . ARG A 1 162 ? -6.265 1.939 14.194 1.00 88.19 162 ARG A O 1
ATOM 1291 N N . ILE A 1 163 ? -7.319 3.917 14.279 1.00 90.00 163 ILE A N 1
ATOM 1292 C CA . ILE A 1 163 ? -8.509 3.511 13.531 1.00 90.00 163 ILE A CA 1
ATOM 1293 C C . ILE A 1 163 ? -8.578 4.329 12.248 1.00 90.00 163 ILE A C 1
ATOM 1295 O O . ILE A 1 163 ? -8.669 5.557 12.288 1.00 90.00 163 ILE A O 1
ATOM 1299 N N . CYS A 1 164 ? -8.557 3.646 11.111 1.00 90.38 164 CYS A N 1
ATOM 1300 C CA . CYS A 1 164 ? -8.851 4.214 9.806 1.00 90.38 164 CYS A CA 1
ATOM 1301 C C . CYS A 1 164 ? -10.355 4.079 9.542 1.00 90.38 164 CYS A C 1
ATOM 1303 O O . CYS A 1 164 ? -10.896 2.981 9.630 1.00 90.38 164 CYS A O 1
ATOM 1305 N N . LEU A 1 165 ? -11.031 5.183 9.228 1.00 91.88 165 LEU A N 1
ATOM 1306 C CA . LEU A 1 165 ? -12.479 5.240 9.014 1.00 91.88 165 LEU A CA 1
ATOM 1307 C C . LEU A 1 165 ? -12.794 5.628 7.572 1.00 91.88 165 LEU A C 1
ATOM 1309 O O . LEU A 1 165 ? -12.172 6.542 7.010 1.00 91.88 165 LEU A O 1
ATOM 1313 N N . ARG A 1 166 ? -13.784 4.952 6.988 1.00 91.44 166 ARG A N 1
ATOM 1314 C CA . ARG A 1 166 ? -14.369 5.350 5.709 1.00 91.44 166 ARG A CA 1
ATOM 1315 C C . ARG A 1 166 ? -15.123 6.671 5.870 1.00 91.44 166 ARG A C 1
ATOM 1317 O O . ARG A 1 166 ? -15.550 7.042 6.966 1.00 91.44 166 ARG A O 1
ATOM 1324 N N . GLU A 1 167 ? -15.271 7.406 4.774 1.00 89.69 167 GLU A N 1
ATOM 1325 C CA . GLU A 1 167 ? -16.023 8.659 4.772 1.00 89.69 167 GLU A CA 1
ATOM 1326 C C . GLU A 1 167 ? -17.447 8.453 5.316 1.00 89.69 167 GLU A C 1
ATOM 1328 O O . GLU A 1 167 ? -18.158 7.537 4.910 1.00 89.69 167 GLU A O 1
ATOM 1333 N N . GLY A 1 168 ? -17.857 9.303 6.261 1.00 89.50 168 GLY A N 1
ATOM 1334 C CA . GLY A 1 168 ? -19.176 9.237 6.899 1.00 89.50 168 GLY A CA 1
ATOM 1335 C C . GLY A 1 168 ? -19.300 8.246 8.063 1.00 89.50 168 GLY A C 1
ATOM 1336 O O . GLY A 1 168 ? -20.290 8.316 8.790 1.00 89.50 168 GLY A O 1
ATOM 1337 N N . VAL A 1 169 ? -18.306 7.382 8.299 1.00 92.94 169 VAL A N 1
ATOM 1338 C CA . VAL A 1 169 ? -18.300 6.444 9.433 1.00 92.94 169 VAL A CA 1
ATOM 1339 C C . VAL A 1 169 ? -17.844 7.150 10.711 1.00 92.94 169 VAL A C 1
ATOM 1341 O O . VAL A 1 169 ? -16.890 7.933 10.719 1.00 92.94 169 VAL A 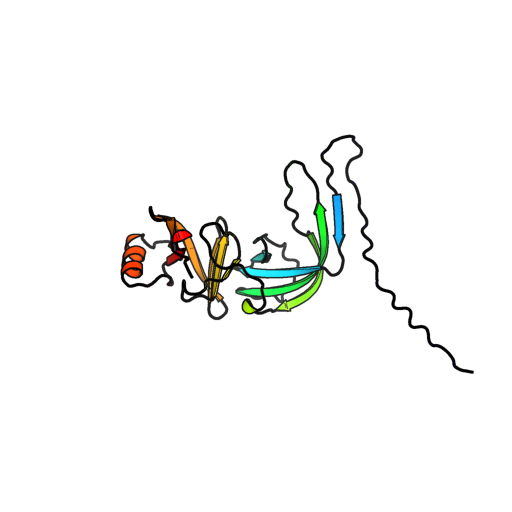O 1
ATOM 1344 N N . THR A 1 170 ? -18.541 6.881 11.816 1.00 92.81 170 THR A N 1
ATOM 1345 C CA . THR A 1 170 ? -18.233 7.455 13.131 1.00 92.81 170 THR A CA 1
ATOM 1346 C C . THR A 1 170 ? -17.293 6.564 13.935 1.00 92.81 170 THR A C 1
ATOM 1348 O O . THR A 1 170 ? -17.289 5.343 13.791 1.00 92.81 170 THR A O 1
ATOM 1351 N N . GLU A 1 171 ? -16.550 7.173 14.862 1.00 92.31 171 GLU A N 1
ATOM 1352 C CA . GLU A 1 171 ? -15.731 6.428 15.827 1.00 92.31 171 GLU A CA 1
ATOM 1353 C C . GLU A 1 171 ? -16.587 5.465 16.656 1.00 92.31 171 GLU A C 1
ATOM 1355 O O . GLU A 1 171 ? -16.197 4.322 16.830 1.00 92.31 171 GLU A O 1
ATOM 1360 N N . GLU A 1 172 ? -17.797 5.862 17.061 1.00 93.38 172 GLU A N 1
ATOM 1361 C CA . GLU A 1 172 ? -18.738 4.995 17.789 1.00 93.38 172 GLU A CA 1
ATOM 1362 C C . GLU A 1 172 ? -19.058 3.689 17.039 1.00 93.38 172 GLU A C 1
ATOM 1364 O O . GLU A 1 172 ? -19.160 2.627 17.655 1.00 93.38 172 GLU A O 1
ATOM 1369 N N . THR A 1 173 ? -19.174 3.749 15.707 1.00 92.94 173 THR A N 1
ATOM 1370 C CA . THR A 1 173 ? -19.419 2.562 14.873 1.00 92.94 173 THR A CA 1
ATOM 1371 C C . THR A 1 173 ? -18.237 1.599 14.949 1.00 92.94 173 THR A C 1
ATOM 1373 O O . THR A 1 173 ? -18.429 0.406 15.192 1.00 92.94 173 THR A O 1
ATOM 1376 N N . ALA A 1 174 ? -17.018 2.126 14.814 1.00 92.00 174 ALA A N 1
ATOM 1377 C CA . ALA A 1 174 ? -15.804 1.331 14.945 1.00 92.00 174 ALA A CA 1
ATOM 1378 C C . ALA A 1 174 ? -15.632 0.785 16.369 1.00 92.00 174 ALA A C 1
ATOM 1380 O O . ALA A 1 174 ? -15.370 -0.400 16.539 1.00 92.00 174 ALA A O 1
ATOM 1381 N N . GLU A 1 175 ? -15.850 1.603 17.403 1.00 92.50 175 GLU A N 1
ATOM 1382 C CA . GLU A 1 175 ? -15.766 1.194 18.812 1.00 92.50 175 GLU A CA 1
ATOM 1383 C C . GLU A 1 175 ? -16.668 -0.002 19.120 1.00 92.50 175 GLU A C 1
ATOM 1385 O O . GLU A 1 175 ? -16.244 -0.957 19.778 1.00 92.50 175 GLU A O 1
ATOM 1390 N N . LYS A 1 176 ? -17.903 0.018 18.608 1.00 93.38 176 LYS A N 1
ATOM 1391 C CA . LYS A 1 176 ? -18.839 -1.089 18.782 1.00 93.38 176 LYS A CA 1
ATOM 1392 C C . LYS A 1 176 ? -18.298 -2.375 18.158 1.00 93.38 176 LYS A C 1
ATOM 1394 O O . LYS A 1 176 ? -18.213 -3.382 18.859 1.00 93.38 176 LYS A O 1
ATOM 1399 N N . GLY A 1 177 ? -17.902 -2.351 16.887 1.00 90.31 177 GLY A N 1
ATOM 1400 C CA . GLY A 1 177 ? -17.393 -3.552 16.220 1.00 90.31 177 GLY A CA 1
ATOM 1401 C C . GLY A 1 177 ? -16.085 -4.063 16.838 1.00 90.31 177 GLY A C 1
ATOM 1402 O O . GLY A 1 177 ? -15.910 -5.266 17.024 1.00 90.31 177 GLY A O 1
ATOM 1403 N N . ILE A 1 178 ? -15.212 -3.160 17.289 1.00 89.50 178 ILE A N 1
ATOM 1404 C CA . ILE A 1 178 ? -13.979 -3.511 18.008 1.00 89.50 178 ILE A CA 1
ATOM 1405 C C . ILE A 1 178 ? -14.289 -4.212 19.333 1.00 89.50 178 ILE A C 1
ATOM 1407 O O . ILE A 1 178 ? -13.628 -5.191 19.676 1.00 89.50 178 ILE A O 1
ATOM 1411 N N . SER A 1 179 ? -15.318 -3.769 20.063 1.00 89.38 179 SER A N 1
ATOM 1412 C CA . SER A 1 179 ? -15.767 -4.445 21.289 1.00 89.38 179 SER A CA 1
ATOM 1413 C C . SER A 1 179 ? -16.305 -5.862 21.040 1.00 89.38 179 SER A C 1
ATOM 1415 O O . SER A 1 179 ? -16.278 -6.701 21.940 1.00 89.38 179 SER A O 1
ATOM 1417 N N . GLU A 1 180 ? -16.737 -6.141 19.808 1.00 89.88 180 GLU A N 1
ATOM 1418 C CA . GLU A 1 180 ? -17.190 -7.452 19.333 1.00 89.88 180 GLU A CA 1
ATOM 1419 C C . GLU A 1 180 ? -16.039 -8.293 18.737 1.00 89.88 180 GLU A C 1
ATOM 1421 O O . GLU A 1 180 ? -16.251 -9.436 18.338 1.00 89.88 180 GLU A O 1
ATOM 1426 N N . GLY A 1 181 ? -14.809 -7.763 18.719 1.00 86.75 181 GLY A N 1
ATOM 1427 C CA . GLY A 1 181 ? -13.615 -8.439 18.202 1.00 86.75 181 GLY A CA 1
ATOM 1428 C C . GLY A 1 181 ? -13.380 -8.265 16.699 1.00 86.75 181 GLY A C 1
ATOM 1429 O O . GLY A 1 181 ? -12.496 -8.915 16.147 1.00 86.75 181 GLY A O 1
ATOM 1430 N N . ILE A 1 182 ? -14.135 -7.391 16.031 1.00 87.56 182 ILE A N 1
ATOM 1431 C CA . ILE A 1 182 ? -13.991 -7.115 14.599 1.00 87.56 182 ILE A CA 1
ATOM 1432 C C . ILE A 1 182 ? -12.956 -5.998 14.425 1.00 87.56 182 ILE A C 1
ATOM 1434 O O . ILE A 1 182 ? -13.211 -4.843 14.768 1.00 87.56 182 ILE A O 1
ATOM 1438 N N . LEU A 1 183 ? -11.777 -6.337 13.902 1.00 85.75 183 LEU A N 1
ATOM 1439 C CA . LEU A 1 183 ? -10.658 -5.397 13.722 1.00 85.75 183 LEU A CA 1
ATOM 1440 C C . LEU A 1 183 ? -10.586 -4.788 12.313 1.00 85.75 183 LEU A C 1
ATOM 1442 O O . LEU A 1 183 ? -9.878 -3.808 12.091 1.00 85.75 183 LEU A O 1
ATOM 1446 N N . SER A 1 184 ? -11.359 -5.319 11.369 1.00 85.62 184 SER A N 1
ATOM 1447 C CA . SER A 1 184 ? -11.454 -4.801 10.009 1.00 85.62 184 SER A CA 1
ATOM 1448 C C . SER A 1 184 ? -12.800 -5.154 9.396 1.00 85.62 184 SER A C 1
ATOM 1450 O O . SER A 1 184 ? -13.291 -6.268 9.568 1.00 85.62 184 SER A O 1
ATOM 1452 N N . CYS A 1 185 ? -13.381 -4.202 8.672 1.00 85.69 185 CYS A N 1
ATOM 1453 C CA . CYS A 1 185 ? -14.536 -4.391 7.805 1.00 85.69 185 CYS A CA 1
ATOM 1454 C C . CYS A 1 185 ? -14.583 -3.263 6.758 1.00 85.69 185 CYS A C 1
ATOM 1456 O O . CYS A 1 185 ? -13.672 -2.443 6.678 1.00 85.69 185 CYS A O 1
ATOM 1458 N N . GLU A 1 186 ? -15.671 -3.184 5.990 1.00 86.94 186 GLU A N 1
ATOM 1459 C CA . GLU A 1 186 ? -15.869 -2.137 4.978 1.00 86.94 186 GLU A CA 1
ATOM 1460 C C . GLU A 1 186 ? -15.892 -0.705 5.541 1.00 86.94 186 GLU A C 1
ATOM 1462 O O . GLU A 1 186 ? -15.531 0.248 4.845 1.00 86.94 186 GLU A O 1
ATOM 1467 N N . ASP A 1 187 ? -16.287 -0.546 6.802 1.00 90.31 187 ASP A N 1
ATOM 1468 C CA . ASP A 1 187 ? -16.455 0.764 7.428 1.00 90.31 187 ASP A CA 1
ATOM 1469 C C . ASP A 1 187 ? -15.173 1.274 8.102 1.00 90.31 187 ASP A C 1
ATOM 1471 O O . ASP A 1 187 ? -14.947 2.489 8.186 1.00 90.31 187 ASP A O 1
ATOM 1475 N N . TYR A 1 188 ? -14.327 0.367 8.601 1.00 90.00 188 TYR A N 1
ATOM 1476 C CA . TYR A 1 188 ? -13.130 0.728 9.356 1.00 90.00 188 TYR A CA 1
ATOM 1477 C C . TYR A 1 188 ? -12.039 -0.351 9.349 1.00 90.00 188 TYR A C 1
ATOM 1479 O O . TYR A 1 188 ? -12.305 -1.547 9.222 1.00 90.00 188 TYR A O 1
ATOM 1487 N N . PHE A 1 189 ? -10.802 0.087 9.583 1.00 89.81 189 PHE A N 1
ATOM 1488 C CA . PHE A 1 189 ? -9.625 -0.763 9.757 1.00 89.81 189 PHE A CA 1
ATOM 1489 C C . PHE A 1 189 ? -8.831 -0.356 11.002 1.00 89.81 189 PHE A C 1
ATOM 1491 O O . PHE A 1 189 ? -8.584 0.832 11.220 1.00 89.81 189 PHE A O 1
ATOM 1498 N N . VAL A 1 190 ? -8.431 -1.328 11.824 1.00 87.75 190 VAL A N 1
ATOM 1499 C CA . VAL A 1 190 ? -7.706 -1.097 13.079 1.00 87.75 190 VAL A CA 1
ATOM 1500 C C . VAL A 1 190 ? -6.240 -1.478 12.936 1.00 87.75 190 VAL A C 1
ATOM 1502 O O . VAL A 1 190 ? -5.897 -2.619 12.649 1.00 87.75 190 VAL A O 1
ATOM 1505 N N . ILE A 1 191 ? -5.366 -0.522 13.232 1.00 85.31 191 ILE A N 1
ATOM 1506 C CA . ILE A 1 191 ? -3.926 -0.726 13.346 1.00 85.31 191 ILE A CA 1
ATOM 1507 C C . ILE A 1 191 ? -3.597 -0.818 14.843 1.00 85.31 191 ILE A C 1
ATOM 1509 O O . ILE A 1 191 ? -3.771 0.166 15.569 1.00 85.31 191 ILE A O 1
ATOM 1513 N N . PRO A 1 192 ? -3.145 -1.977 15.343 1.00 76.50 192 PRO A N 1
ATOM 1514 C CA . PRO A 1 192 ? -2.853 -2.168 16.759 1.00 76.50 192 PRO A CA 1
ATOM 1515 C C . PRO A 1 192 ? -1.637 -1.351 17.211 1.00 76.50 192 PRO A C 1
ATOM 1517 O O . PRO A 1 192 ? -0.700 -1.103 16.448 1.00 76.50 192 PRO A O 1
ATOM 1520 N N . SER A 1 193 ? -1.618 -1.038 18.504 1.00 74.25 193 SER A N 1
ATOM 1521 C CA . SER A 1 193 ? -0.444 -0.489 19.185 1.00 74.25 193 SER A CA 1
ATOM 1522 C C . SER A 1 193 ? 0.763 -1.446 19.114 1.00 74.25 193 SER A C 1
ATOM 1524 O O . SER A 1 193 ? 0.567 -2.657 19.281 1.00 74.25 193 SER A O 1
ATOM 1526 N N . PRO A 1 194 ? 2.006 -0.947 18.934 1.00 61.50 194 PRO A N 1
ATOM 1527 C CA . PRO A 1 194 ? 3.221 -1.766 18.835 1.00 61.50 194 PRO A CA 1
ATOM 1528 C C . PRO A 1 194 ? 3.416 -2.732 20.010 1.00 61.50 194 PRO A C 1
ATOM 1530 O O . PRO A 1 194 ? 3.881 -3.854 19.827 1.00 61.50 194 PRO A O 1
ATOM 1533 N N . ASP A 1 195 ? 3.005 -2.326 21.212 1.00 57.94 195 ASP A N 1
ATOM 1534 C CA . ASP A 1 195 ? 3.205 -3.097 22.444 1.00 57.94 195 ASP A CA 1
ATOM 1535 C C . ASP A 1 195 ? 2.220 -4.268 22.595 1.00 57.94 195 ASP A C 1
ATOM 1537 O O . ASP A 1 195 ? 2.441 -5.172 23.402 1.00 57.94 195 ASP A O 1
ATOM 1541 N N . LYS A 1 196 ? 1.135 -4.283 21.808 1.00 56.38 196 LYS A N 1
ATOM 1542 C CA . LYS A 1 196 ? 0.190 -5.409 21.734 1.00 56.38 196 LYS A CA 1
ATOM 1543 C C . LYS A 1 196 ? 0.556 -6.414 20.638 1.00 56.38 196 LYS A C 1
ATOM 1545 O O . LYS A 1 196 ? -0.094 -7.449 20.547 1.00 56.38 196 LYS A O 1
ATOM 1550 N N . GLN A 1 197 ? 1.616 -6.166 19.863 1.00 52.97 197 GLN A N 1
ATOM 1551 C CA . GLN A 1 197 ? 2.090 -7.060 18.797 1.00 52.97 197 GLN A CA 1
ATOM 1552 C C . GLN A 1 197 ? 2.916 -8.255 19.325 1.00 52.97 197 GLN A C 1
ATOM 1554 O O . GLN A 1 197 ? 3.774 -8.793 18.624 1.00 52.97 197 GLN A O 1
ATOM 1559 N N . VAL A 1 198 ? 2.717 -8.674 20.582 1.00 36.25 198 VAL A N 1
ATOM 1560 C CA . VAL A 1 198 ? 3.518 -9.745 21.190 1.00 36.25 198 VAL A CA 1
ATOM 1561 C C . VAL A 1 198 ? 3.032 -11.124 20.727 1.00 36.25 198 VAL A C 1
ATOM 1563 O O . VAL A 1 198 ? 2.150 -11.701 21.354 1.00 36.25 198 VAL A O 1
ATOM 1566 N N . LYS A 1 199 ? 3.757 -11.624 19.715 1.00 39.62 199 LYS A N 1
ATOM 1567 C CA . LYS A 1 199 ? 3.977 -13.014 19.257 1.00 39.62 199 LYS A CA 1
ATOM 1568 C C . LYS A 1 199 ? 2.809 -13.830 18.719 1.00 39.62 199 LYS A C 1
ATOM 1570 O O . LYS A 1 199 ? 1.941 -14.226 19.520 1.00 39.62 199 LYS A O 1
#

pLDDT: mean 75.62, std 18.4, range [29.42, 93.5]

Secondary structure (DSSP, 8-state):
------------------EE---S--S---EEEEEEEEEEEEEEETTEEEETTT--EE-S-S-TT--TT-EEEEEEEEEEEE--TT------EEEEEEEEEEE-GGGS-PPBP-TT--EEEE-GGG-S-SEEEEETTEEEEEETTEEEEE--EEEE-TTS-EEEE-TT--HHHHHHHHHTT--B-SSEEEE--GGG---